Protein AF-A0A0S7EXS4-F1 (afdb_monomer)

Solvent-accessible surface area (backbone atoms only — not comparable to full-atom values): 11996 Å² total; per-residue (Å²): 131,91,89,76,79,87,74,85,71,82,75,50,73,72,58,56,74,70,49,59,79,47,76,83,50,76,67,51,52,57,49,52,50,56,52,32,54,51,31,48,77,72,74,40,80,71,79,53,68,73,57,50,27,40,49,51,33,49,50,52,51,51,53,49,49,54,55,45,50,67,57,65,69,75,59,72,79,75,56,94,80,56,43,16,70,65,81,69,46,59,82,65,44,99,91,37,40,74,43,54,19,79,84,81,60,46,35,32,30,29,70,81,58,16,54,92,70,84,67,100,57,89,47,67,46,71,50,54,74,75,42,71,89,55,86,64,60,28,76,84,48,93,63,73,74,72,57,51,38,45,29,79,83,77,46,35,30,36,53,52,53,32,74,71,38,88,53,30,42,43,78,28,82,68,48,50,38,41,35,33,41,70,90,63,52,59,76,68,66,79,70,59,78,79,89,122

Nearest PDB structures (foldseek):
  6u04-assembly1_A  TM=9.898E-01  e=8.572E-19  Homo sapiens
  5erc-assembly1_A  TM=9.907E-01  e=3.356E-18  Homo sapiens
  8gdx-assembly1_A  TM=9.542E-01  e=6.553E-14  Homo sapiens
  8ge0-assembly2_B  TM=9.366E-01  e=8.499E-14  Homo sapiens
  8ge0-assembly3_C  TM=9.107E-01  e=9.069E-14  Homo sapiens

Radius of gyration: 28.51 Å; Cα contacts (8 Å, |Δi|>4): 227; chains: 1; bounding box: 64×58×86 Å

Foldseek 3Di:
DDDDDPDDDPDDPVRVLVDQPADDDPVRVVVLVVVQVVCVVVVHHRDDPRNVSNVVSVVVVVVVVVVVVVVVPDDPPPPCCDAQLQPRDPDADPQWHWAAAPQQRHTHTCLLQLPPDDDPDHDHAPCCVPPSPDWAQAPQDRDTDYHWAAAPVRHIHHSNSQVPQVQWAAPDSNNRDDIYRPVVRDPVSVVDDDPD

Sequence (196 aa):
LPAAYYRYIECSPEDQEAKAEYDMDEEDYAWLELVNEKRKSEGMSQVSHNVFEFLIDRFEKELHLESLDQASEKQPAVDDDAVCSICMSGECHKSNTILFCGVCGVSVHQECYGVPYVPESHWHCRHCLQSPTQPADCILCPNKGGAVKKTDDDRWGHVVCALWVPEVGFANTTFIEPIDGIGQIPSARWKLTCYI

Mean predicted aligned error: 15.65 Å

Secondary structure (DSSP, 8-state):
---------PPPHHHHHTS------HHHHHHHHHHHHHHHHTTPPPPPHHHHHHHHHHHHHHHHHHHHHHHHTT-----TT---TTT-----BTTBPEEE-TTT--EEEHHHHT-SS--SS----HHHHH-TTS---BSS-S--SS-EEEBTTS-EEEHHHHHHSTT-EES-TTTT-SEE-GGGS-TTGGGPPP--

Organism: NCBI:txid188132

InterPro domains:
  IPR001965 Zinc finger, PHD-type [SM00249] (83-129)
  IPR011011 Zinc finger, FYVE/PHD-type [SSF57903] (72-146)
  IPR013083 Zinc finger, RING/FYVE/PHD-type [G3DSA:3.30.40.10] (67-133)
  IPR013083 Zinc finger, RING/FYVE/PHD-type [G3DSA:3.30.40.10] (134-196)
  IPR019542 Enhancer of polycomb-like, N-terminal [PF10513] (2-62)
  IPR019786 Zinc finger, PHD-type, conserved site [PS01359] (84-128)
  IPR019787 Zinc finger, PHD-finger [PF13831] (96-128)
  IPR019787 Zinc finger, PHD-finger [PS50016] (81-131)
  IPR034732 Extended PHD (ePHD) domain [PS51805] (135-196)
  IPR050701 Histone Modification Regulator [PTHR13793] (2-196)

pLDDT: mean 84.08, std 15.98, range [36.75, 97.81]

Structure (mmCIF, N/CA/C/O backbone):
data_AF-A0A0S7EXS4-F1
#
_entry.id   AF-A0A0S7EXS4-F1
#
loop_
_atom_site.group_PDB
_atom_site.id
_atom_site.type_symbol
_atom_site.label_atom_id
_atom_site.label_alt_id
_atom_site.label_comp_id
_atom_site.label_asym_id
_atom_site.label_entity_id
_atom_site.label_seq_id
_atom_site.pdbx_PDB_ins_code
_atom_site.Cartn_x
_atom_site.Cartn_y
_atom_site.Cartn_z
_atom_site.occupancy
_atom_site.B_iso_or_equiv
_atom_site.auth_seq_id
_atom_site.auth_comp_id
_atom_site.auth_asym_id
_atom_site.auth_atom_id
_atom_site.pdbx_PDB_model_num
ATOM 1 N N . LEU A 1 1 ? -20.856 41.995 60.071 1.00 42.75 1 LEU A N 1
ATOM 2 C CA . LEU A 1 1 ? -20.390 41.337 58.830 1.00 42.75 1 LEU A CA 1
ATOM 3 C C . LEU A 1 1 ? -20.904 39.904 58.857 1.00 42.75 1 LEU A C 1
ATOM 5 O O . LEU A 1 1 ? -20.553 39.217 59.811 1.00 42.75 1 LEU A O 1
ATOM 9 N N . PRO A 1 2 ? -21.764 39.453 57.929 1.00 44.75 2 PRO A N 1
ATOM 10 C CA . PRO A 1 2 ? -22.116 38.040 57.862 1.00 44.75 2 PRO A CA 1
ATOM 11 C C . PRO A 1 2 ? -20.897 37.246 57.388 1.00 44.75 2 PRO A C 1
ATOM 13 O O . PRO A 1 2 ? -20.321 37.542 56.343 1.00 44.75 2 PRO A O 1
ATOM 16 N N . ALA A 1 3 ? -20.495 36.276 58.202 1.00 52.69 3 ALA A N 1
ATOM 17 C CA . ALA A 1 3 ? -19.404 35.352 57.951 1.00 52.69 3 ALA A CA 1
ATOM 18 C C . ALA A 1 3 ? -19.960 34.095 57.275 1.00 52.69 3 ALA A C 1
ATOM 20 O O . ALA A 1 3 ? -20.395 33.174 57.955 1.00 52.69 3 ALA A O 1
ATOM 21 N N . ALA A 1 4 ? -19.976 34.068 55.947 1.00 55.06 4 ALA A N 1
ATOM 22 C CA . ALA A 1 4 ? -20.101 32.824 55.193 1.00 55.06 4 ALA A CA 1
ATOM 23 C C . ALA A 1 4 ? -19.600 33.066 53.768 1.00 55.06 4 ALA A C 1
ATOM 25 O O . ALA A 1 4 ? -20.326 33.558 52.909 1.00 55.06 4 ALA A O 1
ATOM 26 N N . TYR A 1 5 ? -18.325 32.766 53.537 1.00 59.34 5 TYR A N 1
ATOM 27 C CA . TYR A 1 5 ? -17.804 32.600 52.188 1.00 59.34 5 TYR A CA 1
ATOM 28 C C . TYR A 1 5 ? -18.162 31.179 51.745 1.00 59.34 5 TYR A C 1
ATOM 30 O O . TYR A 1 5 ? -17.830 30.222 52.449 1.00 59.34 5 TYR A O 1
ATOM 38 N N . TYR A 1 6 ? -18.864 31.034 50.620 1.00 61.88 6 TYR A N 1
ATOM 39 C CA . TYR A 1 6 ? -19.111 29.729 50.014 1.00 61.88 6 TYR A CA 1
ATOM 40 C C . TYR A 1 6 ? -17.767 29.170 49.547 1.00 61.88 6 TYR A C 1
ATOM 42 O O . TYR A 1 6 ? -17.171 29.659 48.590 1.00 61.88 6 TYR A O 1
ATOM 50 N N . ARG A 1 7 ? -17.247 28.186 50.277 1.00 52.53 7 ARG A N 1
ATOM 51 C CA . ARG A 1 7 ? -16.015 27.493 49.918 1.00 52.53 7 ARG A CA 1
ATOM 52 C C . ARG A 1 7 ? -16.372 26.447 48.867 1.00 52.53 7 ARG A C 1
ATOM 54 O O . ARG A 1 7 ? -17.011 25.455 49.201 1.00 52.53 7 ARG A O 1
ATOM 61 N N . TYR A 1 8 ? -15.996 26.698 47.615 1.00 54.00 8 TYR A N 1
ATOM 62 C CA . TYR A 1 8 ? -16.043 25.683 46.566 1.00 54.00 8 TYR A CA 1
ATOM 63 C C . TYR A 1 8 ? -15.131 24.527 46.989 1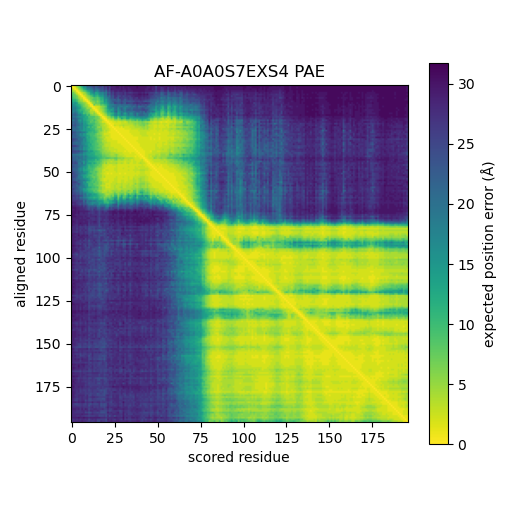.00 54.00 8 TYR A C 1
ATOM 65 O O . TYR A 1 8 ? -13.946 24.731 47.262 1.00 54.00 8 TYR A O 1
ATOM 73 N N . ILE A 1 9 ? -15.719 23.349 47.157 1.00 63.19 9 ILE A N 1
ATOM 74 C CA . ILE A 1 9 ? -15.000 22.103 47.401 1.00 63.19 9 ILE A CA 1
ATOM 75 C C . ILE A 1 9 ? -14.991 21.402 46.049 1.00 63.19 9 ILE A C 1
ATOM 77 O O . ILE A 1 9 ? -16.057 21.081 45.527 1.00 63.19 9 ILE A O 1
ATOM 81 N N . GLU A 1 10 ? -13.809 21.230 45.464 1.00 52.09 10 GLU A N 1
ATOM 82 C CA . GLU A 1 10 ? -13.650 20.423 44.255 1.00 52.09 10 GLU A CA 1
ATOM 83 C C . GLU A 1 10 ? -14.119 18.993 44.549 1.00 52.09 10 GLU A C 1
ATOM 85 O O . GLU A 1 10 ? -13.697 18.381 45.532 1.00 52.09 10 GLU A O 1
ATOM 90 N N . CYS A 1 11 ? -15.050 18.504 43.726 1.00 46.88 11 CYS A N 1
ATOM 91 C CA . CYS A 1 11 ? -15.554 17.134 43.784 1.00 46.88 11 CYS A CA 1
ATOM 92 C C . CYS A 1 11 ? -14.396 16.175 43.488 1.00 46.88 11 CYS A C 1
ATOM 94 O O . CYS A 1 11 ? -13.608 16.455 42.578 1.00 46.88 11 CYS A O 1
ATOM 96 N N . SER A 1 12 ? -14.267 15.089 44.255 1.00 57.06 12 SER A N 1
ATOM 97 C CA . SER A 1 12 ? -13.157 14.152 44.073 1.00 57.06 12 SER A CA 1
ATOM 98 C C . SER A 1 12 ? -13.218 13.501 42.679 1.00 57.06 12 SER A C 1
ATOM 100 O O . SER A 1 12 ? -14.291 13.460 42.077 1.00 57.06 12 SER A O 1
ATOM 102 N N . PRO A 1 13 ? -12.100 12.988 42.137 1.00 53.34 13 PRO A N 1
ATOM 103 C CA . PRO A 1 13 ? -12.099 12.291 40.847 1.00 53.34 13 PRO A CA 1
ATOM 104 C C . PRO A 1 13 ? -13.102 11.125 40.799 1.00 53.34 13 PRO A C 1
ATOM 106 O O . PRO A 1 13 ? -13.757 10.915 39.786 1.00 53.34 13 PRO A O 1
ATOM 109 N N . GLU A 1 14 ? -13.287 10.438 41.928 1.00 54.75 14 GLU A N 1
ATOM 110 C CA . GLU A 1 14 ? -14.253 9.344 42.101 1.00 54.75 14 GLU A CA 1
ATOM 111 C C . GLU A 1 14 ? -15.711 9.846 42.046 1.00 54.75 14 GLU A C 1
ATOM 113 O O . GLU A 1 14 ? -16.587 9.169 41.511 1.00 54.75 14 GLU A O 1
ATOM 118 N N . ASP A 1 15 ? -15.974 11.063 42.539 1.00 54.75 15 ASP A N 1
ATOM 119 C CA . ASP A 1 15 ? -17.294 11.705 42.458 1.00 54.75 15 ASP A CA 1
ATOM 120 C C . ASP A 1 15 ? -17.597 12.255 41.051 1.00 54.75 15 ASP A C 1
ATOM 122 O O . ASP A 1 15 ? -18.762 12.343 40.657 1.00 54.75 15 ASP A O 1
ATOM 126 N N . GLN A 1 16 ? -16.563 12.634 40.290 1.00 53.44 16 GLN A N 1
ATOM 127 C CA . GLN A 1 16 ? -16.691 13.076 38.894 1.00 53.44 16 GLN A CA 1
ATOM 128 C C . GLN A 1 16 ? -17.004 11.897 37.965 1.00 53.44 16 GLN A C 1
ATOM 130 O O . GLN A 1 16 ? -17.837 12.023 37.076 1.00 53.44 16 GLN A O 1
ATOM 135 N N . GLU A 1 17 ? -16.414 10.730 38.222 1.00 54.41 17 GLU A N 1
ATOM 136 C CA . GLU A 1 17 ? -16.630 9.500 37.449 1.00 54.41 17 GLU A CA 1
ATOM 137 C C . GLU A 1 17 ? -17.989 8.824 37.736 1.00 54.41 17 GLU A C 1
ATOM 139 O O . GLU A 1 17 ? -18.478 8.008 36.949 1.00 54.41 17 GLU A O 1
ATOM 144 N N . ALA A 1 18 ? -18.623 9.178 38.859 1.00 58.62 18 ALA A N 1
ATOM 145 C CA . ALA A 1 18 ? -19.953 8.714 39.252 1.00 58.62 18 ALA A CA 1
ATOM 146 C C . ALA A 1 18 ? -21.105 9.562 38.679 1.00 58.62 18 ALA A C 1
ATOM 148 O O . ALA A 1 18 ? -22.273 9.191 38.829 1.00 58.62 18 ALA A O 1
ATOM 149 N N . LYS A 1 19 ? -20.803 10.702 38.046 1.00 70.12 19 LYS A N 1
ATOM 150 C CA . LYS A 1 19 ? -21.795 11.614 37.477 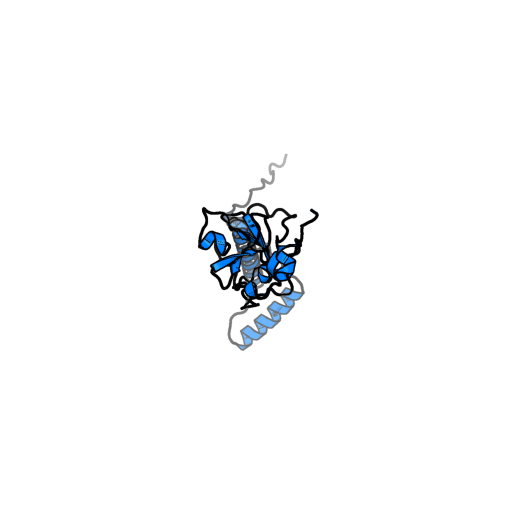1.00 70.12 19 LYS A CA 1
ATOM 151 C C . LYS A 1 19 ? -21.852 11.436 35.959 1.00 70.12 19 LYS A C 1
ATOM 153 O O . LYS A 1 19 ? -20.845 11.620 35.288 1.00 70.12 19 LYS A O 1
ATOM 158 N N . ALA A 1 20 ? -23.032 11.105 35.436 1.00 75.06 20 ALA A N 1
ATOM 159 C CA . ALA A 1 20 ? -23.258 11.069 33.994 1.00 75.06 20 ALA A CA 1
ATOM 160 C C . ALA A 1 20 ? -23.160 12.494 33.416 1.00 75.06 20 ALA A C 1
ATOM 162 O O . ALA A 1 20 ? -23.752 13.425 33.973 1.00 75.06 20 ALA A O 1
ATOM 163 N N . GLU A 1 21 ? -22.386 12.669 32.345 1.00 84.38 21 GLU A N 1
ATOM 164 C CA . GLU A 1 21 ? -22.262 13.929 31.599 1.00 84.38 21 GLU A CA 1
ATOM 165 C C . GLU A 1 21 ? -23.213 13.977 30.401 1.00 84.38 21 GLU A C 1
ATOM 167 O O . GLU A 1 21 ? -23.548 15.068 29.940 1.00 84.38 21 GLU A O 1
ATOM 172 N N . TYR A 1 22 ? -23.666 12.812 29.931 1.00 86.44 22 TYR A N 1
ATOM 173 C CA . TYR A 1 22 ? -24.664 12.688 28.877 1.00 86.44 22 TYR A CA 1
ATOM 174 C C . TYR A 1 22 ? -26.028 13.234 29.328 1.00 86.44 22 TYR A C 1
ATOM 176 O O . TYR A 1 22 ? -26.579 12.779 30.333 1.00 86.44 22 TYR A O 1
ATOM 184 N N . ASP A 1 23 ? -26.565 14.189 28.568 1.00 90.00 23 ASP A N 1
ATOM 185 C CA . ASP A 1 23 ? -27.876 14.813 28.783 1.00 90.00 23 ASP A CA 1
ATOM 186 C C . ASP A 1 23 ? -28.827 14.347 27.676 1.00 90.00 23 ASP A C 1
ATOM 188 O O . ASP A 1 23 ? -28.553 14.575 26.497 1.00 90.00 23 ASP A O 1
ATOM 192 N N . MET A 1 24 ? -29.908 13.659 28.053 1.00 92.50 24 MET A N 1
ATOM 193 C CA . MET A 1 24 ? -30.865 13.090 27.096 1.00 92.50 24 MET A CA 1
ATOM 194 C C . MET A 1 24 ? -31.583 14.187 26.310 1.00 92.50 24 MET A C 1
ATOM 196 O O . MET A 1 24 ? -32.149 15.114 26.899 1.00 92.50 24 MET A O 1
ATOM 200 N N . ASP A 1 25 ? -31.651 14.036 24.991 1.00 90.69 25 ASP A N 1
ATOM 201 C CA . ASP A 1 25 ? -32.431 14.926 24.140 1.00 90.69 25 ASP A CA 1
ATOM 202 C C . ASP A 1 25 ? -33.866 14.414 23.892 1.00 90.69 25 ASP A C 1
ATOM 204 O O . ASP A 1 25 ? -34.322 13.406 24.440 1.00 90.69 25 ASP A O 1
ATOM 208 N N . GLU A 1 26 ? -34.638 15.159 23.096 1.00 93.31 26 GLU A N 1
ATOM 209 C CA . GLU A 1 26 ? -36.032 14.818 22.789 1.00 93.31 26 GLU A CA 1
ATOM 210 C C . GLU A 1 26 ? -36.173 13.455 22.083 1.00 93.31 26 GLU A C 1
ATOM 212 O O . GLU A 1 26 ? -37.144 12.731 22.333 1.00 93.31 26 GLU A O 1
ATOM 217 N N . GLU A 1 27 ? -35.209 13.083 21.237 1.00 93.88 27 GLU A N 1
ATOM 218 C CA . GLU A 1 27 ? -35.211 11.797 20.539 1.00 93.88 27 GLU A CA 1
ATOM 219 C C . GLU A 1 27 ? -34.924 10.652 21.519 1.00 93.88 27 GLU A C 1
ATOM 221 O O . GLU A 1 27 ? -35.612 9.623 21.480 1.00 93.88 27 GLU A O 1
ATOM 226 N N . ASP A 1 28 ? -33.997 10.851 22.458 1.00 94.06 28 ASP A N 1
ATOM 227 C CA . ASP A 1 28 ? -33.663 9.873 23.496 1.00 94.06 28 ASP A CA 1
ATOM 228 C C . ASP A 1 28 ? -34.839 9.583 24.429 1.00 94.06 28 ASP A C 1
ATOM 230 O O . ASP A 1 28 ? -35.109 8.421 24.759 1.00 94.06 28 ASP A O 1
ATOM 234 N N . TYR A 1 29 ? -35.579 10.618 24.845 1.00 92.00 29 TYR A N 1
ATOM 235 C CA . TYR A 1 29 ? -36.766 10.440 25.684 1.00 92.00 29 TYR A CA 1
ATOM 236 C C . TYR A 1 29 ? -37.834 9.613 24.967 1.00 92.00 29 TYR A C 1
ATOM 238 O O . TYR A 1 29 ? -38.343 8.638 25.530 1.00 92.00 29 TYR A O 1
ATOM 246 N N . ALA A 1 30 ? -38.135 9.957 23.712 1.00 93.56 30 ALA A N 1
ATOM 247 C CA . ALA A 1 30 ? -39.112 9.228 22.910 1.00 93.56 30 ALA A CA 1
ATOM 248 C C . ALA A 1 30 ? -38.684 7.767 22.687 1.00 93.56 30 ALA A C 1
ATOM 250 O O . ALA A 1 30 ? -39.500 6.842 22.769 1.00 93.56 30 ALA A O 1
ATOM 251 N N . TRP A 1 31 ? -37.394 7.533 22.445 1.00 94.88 31 TRP A N 1
ATOM 252 C CA . TRP A 1 31 ? -36.848 6.192 22.284 1.00 94.88 31 TRP A CA 1
ATOM 253 C C . TRP A 1 31 ? -36.934 5.371 23.577 1.00 94.88 31 TRP A C 1
ATOM 255 O O . TRP A 1 31 ? -37.374 4.215 23.550 1.00 94.88 31 TRP A O 1
ATOM 265 N N . LEU A 1 32 ? -36.568 5.956 24.720 1.00 93.19 32 LEU A N 1
ATOM 266 C CA . LEU A 1 32 ? -36.582 5.269 26.010 1.00 93.19 32 LEU A CA 1
ATOM 267 C C . LEU A 1 32 ? -38.004 4.876 26.431 1.00 93.19 32 LEU A C 1
ATOM 269 O O . LEU A 1 32 ? -38.198 3.792 26.992 1.00 93.19 32 LEU A O 1
ATOM 273 N N . GLU A 1 33 ? -39.007 5.702 26.119 1.00 92.75 33 GLU A N 1
ATOM 274 C CA . GLU A 1 33 ? -40.420 5.363 26.313 1.00 92.75 33 GLU A CA 1
ATOM 275 C C . GLU A 1 33 ? -40.814 4.111 25.521 1.00 92.75 33 GLU A C 1
ATOM 277 O O . GLU A 1 33 ? -41.283 3.134 26.116 1.00 92.75 33 GLU A O 1
ATOM 282 N N . LEU A 1 34 ? -40.539 4.081 24.213 1.00 93.62 34 LEU A N 1
ATOM 283 C CA . LEU A 1 34 ? -40.845 2.935 23.347 1.00 93.62 34 LEU A CA 1
ATOM 284 C C . LEU A 1 34 ? -40.162 1.647 23.832 1.00 93.62 34 LEU A C 1
ATOM 286 O O . LEU A 1 34 ? -40.764 0.566 23.860 1.00 93.62 34 LEU A O 1
ATOM 290 N N . VAL A 1 35 ? -38.901 1.747 24.253 1.00 91.94 35 VAL A N 1
ATOM 291 C CA . VAL A 1 35 ? -38.140 0.612 24.790 1.00 91.94 35 VAL A CA 1
ATOM 292 C C . VAL A 1 35 ? -38.742 0.118 26.102 1.00 91.94 35 VAL A C 1
ATOM 294 O O . VAL A 1 35 ? -38.850 -1.093 26.312 1.00 91.94 35 VAL A O 1
ATOM 297 N N . ASN A 1 36 ? -39.165 1.021 26.983 1.00 93.31 36 ASN A N 1
ATOM 298 C CA . ASN A 1 36 ? -39.781 0.667 28.256 1.00 93.31 36 ASN A CA 1
ATOM 299 C C . ASN A 1 36 ? -41.181 0.066 28.100 1.00 93.31 36 ASN A C 1
ATOM 301 O O . ASN A 1 36 ? -41.534 -0.844 28.855 1.00 93.31 36 ASN A O 1
ATOM 305 N N . GLU A 1 37 ? -41.966 0.512 27.121 1.00 93.19 37 GLU A N 1
ATOM 306 C CA . GLU A 1 37 ? -43.239 -0.121 26.763 1.00 93.19 37 GLU A CA 1
ATOM 307 C C . GLU A 1 37 ? -43.029 -1.562 26.299 1.00 93.19 37 GLU A C 1
ATOM 309 O O . GLU A 1 37 ? -43.691 -2.486 26.789 1.00 93.19 37 GLU A O 1
ATOM 314 N N . LYS A 1 38 ? -42.042 -1.778 25.424 1.00 92.19 38 LYS A N 1
ATOM 315 C CA . LYS A 1 38 ? -41.668 -3.117 24.968 1.00 92.19 38 LYS A CA 1
ATOM 316 C C . LYS A 1 38 ? -41.192 -3.997 26.125 1.00 92.19 38 LYS A C 1
ATOM 318 O O . LYS A 1 38 ? -41.729 -5.088 26.317 1.00 92.19 38 LYS A O 1
ATOM 323 N N . ARG A 1 39 ? -40.269 -3.507 26.957 1.00 92.62 39 ARG A N 1
ATOM 324 C CA . ARG A 1 39 ? -39.783 -4.216 28.156 1.00 92.62 39 ARG A CA 1
ATOM 325 C C . ARG A 1 39 ? -40.923 -4.609 29.090 1.00 92.62 39 ARG A C 1
ATOM 327 O O . ARG A 1 39 ? -40.943 -5.729 29.588 1.00 92.62 39 ARG A O 1
ATOM 334 N N . LYS A 1 40 ? -41.911 -3.730 29.272 1.00 92.31 40 LYS A N 1
ATOM 335 C CA . LYS A 1 40 ? -43.100 -4.011 30.082 1.00 92.31 40 LYS A CA 1
ATOM 336 C C . LYS A 1 40 ? -43.940 -5.147 29.495 1.00 92.31 40 LYS A C 1
ATOM 338 O O . LYS A 1 40 ? -44.407 -5.996 30.252 1.00 92.31 40 LYS A O 1
ATOM 343 N N . SER A 1 41 ? -44.114 -5.190 28.171 1.00 92.44 41 SER A N 1
ATOM 344 C CA . SER A 1 41 ? -44.806 -6.299 27.491 1.00 92.44 41 SER A CA 1
ATOM 345 C C . SER A 1 41 ? -44.063 -7.636 27.606 1.00 92.44 41 SER A C 1
ATOM 347 O O . SER A 1 41 ? -44.690 -8.691 27.643 1.00 92.44 41 SER A O 1
ATOM 349 N N . GLU A 1 42 ? -42.739 -7.583 27.752 1.00 92.88 42 GLU A N 1
ATOM 350 C CA . GLU A 1 42 ? -41.859 -8.738 27.959 1.00 92.88 42 GLU A CA 1
ATOM 351 C C . GLU A 1 42 ? -41.676 -9.083 29.454 1.00 92.88 42 GLU A C 1
ATOM 353 O O . GLU A 1 42 ? -40.944 -10.008 29.799 1.00 92.88 42 GLU A O 1
ATOM 358 N N . GLY A 1 43 ? -42.360 -8.371 30.361 1.00 91.06 43 GLY A N 1
ATOM 359 C CA . GLY A 1 43 ? -42.310 -8.610 31.808 1.00 91.06 43 GLY A CA 1
ATOM 360 C C . GLY A 1 43 ? -41.024 -8.133 32.492 1.00 91.06 43 GLY A C 1
ATOM 361 O O . GLY A 1 43 ? -40.754 -8.522 33.628 1.00 91.06 43 GLY A O 1
ATOM 362 N N . MET A 1 44 ? -40.229 -7.298 31.825 1.00 91.06 44 MET A N 1
ATOM 363 C CA . MET A 1 44 ? -39.004 -6.709 32.362 1.00 91.06 44 MET A CA 1
ATOM 364 C C . MET A 1 44 ? -39.282 -5.373 33.064 1.00 91.06 44 MET A C 1
ATOM 366 O O . MET A 1 44 ? -40.247 -4.666 32.765 1.00 91.06 44 MET A O 1
ATOM 370 N N . SER A 1 45 ? -38.406 -5.003 33.998 1.00 88.81 45 SER A N 1
ATOM 371 C CA . SER A 1 45 ? -38.446 -3.699 34.661 1.00 88.81 45 SER A CA 1
ATOM 372 C C . SER A 1 45 ? -38.087 -2.563 33.700 1.00 88.81 45 SER A C 1
ATOM 374 O O . SER A 1 45 ? -37.228 -2.716 32.827 1.00 88.81 45 SER A O 1
ATOM 376 N N . GLN A 1 46 ? -38.718 -1.407 33.903 1.00 90.81 46 GLN A N 1
ATOM 377 C CA . GLN A 1 46 ? -38.414 -0.188 33.157 1.00 90.81 46 GLN A CA 1
ATOM 378 C C . GLN A 1 46 ? -37.032 0.362 33.535 1.00 90.81 46 GLN A C 1
ATOM 380 O O . GLN A 1 46 ? -36.579 0.218 34.672 1.00 90.81 46 GLN A O 1
ATOM 385 N N . VAL A 1 47 ? -36.375 0.994 32.570 1.00 93.31 47 VAL A N 1
ATOM 386 C CA . VAL A 1 47 ? -35.118 1.729 32.728 1.00 93.31 47 VAL A CA 1
ATOM 387 C C . VAL A 1 47 ? -35.450 3.181 33.040 1.00 93.31 47 VAL A C 1
ATOM 389 O O . VAL A 1 47 ? -36.228 3.800 32.317 1.00 93.31 47 VAL A O 1
ATOM 392 N N . SER A 1 48 ? -34.887 3.718 34.121 1.00 92.94 48 SER A N 1
ATOM 393 C CA . SER A 1 48 ? -35.017 5.139 34.455 1.00 92.94 48 SER A CA 1
ATOM 394 C C . SER A 1 48 ? -34.064 5.996 33.621 1.00 92.94 48 SER A C 1
ATOM 396 O O . SER A 1 48 ? -33.052 5.501 33.129 1.00 92.94 48 SER A O 1
ATOM 398 N N . HIS A 1 49 ? -34.360 7.293 33.519 1.00 89.38 49 HIS A N 1
ATOM 399 C CA . HIS A 1 49 ? -33.559 8.243 32.737 1.00 89.38 49 HIS A CA 1
ATOM 400 C C . HIS A 1 49 ? -32.104 8.274 33.222 1.00 89.38 49 HIS A C 1
ATOM 402 O O . HIS A 1 49 ? -31.200 8.021 32.442 1.00 89.38 49 HIS A O 1
ATOM 408 N N . ASN A 1 50 ? -31.884 8.379 34.537 1.00 87.19 50 ASN A N 1
ATOM 409 C CA . ASN A 1 50 ? -30.537 8.378 35.122 1.00 87.19 50 ASN A CA 1
ATOM 410 C C . ASN A 1 50 ? -29.728 7.111 34.794 1.00 87.19 50 ASN A C 1
ATOM 412 O O . ASN A 1 50 ? -28.505 7.158 34.725 1.00 87.19 50 ASN A O 1
ATOM 416 N N . VAL A 1 51 ? -30.391 5.954 34.655 1.00 89.88 51 VAL A N 1
ATOM 417 C CA . VAL A 1 51 ? -29.705 4.708 34.279 1.00 89.88 51 VAL A CA 1
ATOM 418 C C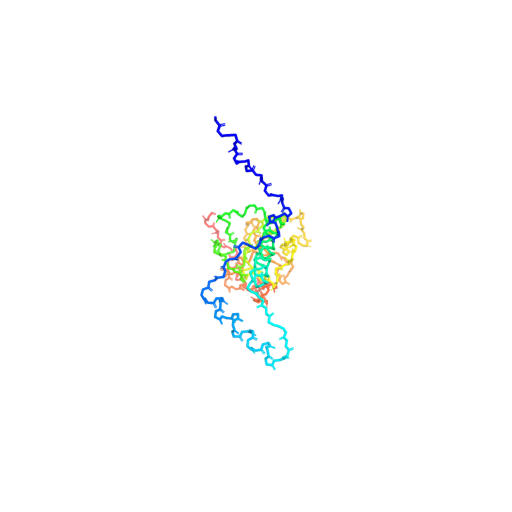 . VAL A 1 51 ? -29.348 4.736 32.799 1.00 89.88 51 VAL A C 1
ATOM 420 O O . VAL A 1 51 ? -28.276 4.267 32.439 1.00 89.88 51 VAL A O 1
ATOM 423 N N . PHE A 1 52 ? -30.219 5.278 31.951 1.00 91.50 52 PHE A N 1
ATOM 424 C CA . PHE A 1 52 ? -29.920 5.459 30.536 1.00 91.50 52 PHE A CA 1
ATOM 425 C C . PHE A 1 52 ? -28.751 6.431 30.340 1.00 91.50 52 PHE A C 1
ATOM 427 O O . PHE A 1 52 ? -27.753 6.030 29.754 1.00 91.50 52 PHE A O 1
ATOM 434 N N . GLU A 1 53 ? -28.818 7.628 30.928 1.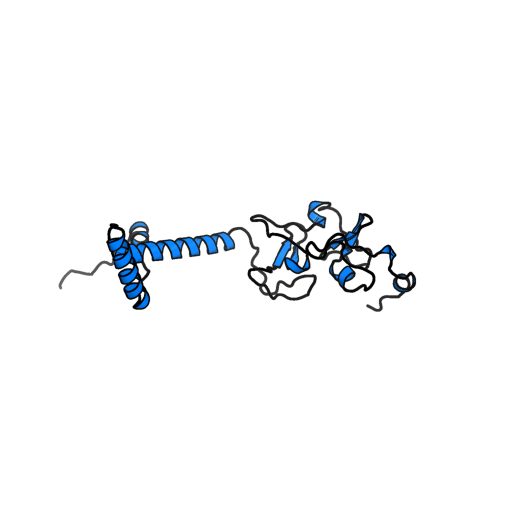00 91.69 53 GLU A N 1
ATOM 435 C CA . GLU A 1 53 ? -27.740 8.629 30.908 1.00 91.69 53 GLU A CA 1
ATOM 436 C C . GLU A 1 53 ? -26.409 8.026 31.359 1.00 91.69 53 GLU A C 1
ATOM 438 O O . GLU A 1 53 ? -25.408 8.131 30.659 1.00 91.69 53 GLU A O 1
ATOM 443 N N . PHE A 1 54 ? -26.403 7.312 32.489 1.00 88.44 54 PHE A N 1
ATOM 444 C CA . PHE A 1 54 ? -25.193 6.672 33.003 1.00 88.44 54 PHE A CA 1
ATOM 445 C C . PHE A 1 54 ? -24.627 5.607 32.057 1.00 88.44 54 PHE A C 1
ATOM 447 O O . PHE A 1 54 ? -23.412 5.484 31.920 1.00 88.44 54 PHE A O 1
ATOM 454 N N . LEU A 1 55 ? -25.491 4.808 31.425 1.00 90.75 55 LEU A N 1
ATOM 455 C CA . LEU A 1 55 ? -25.048 3.776 30.493 1.00 90.75 55 LEU A CA 1
ATOM 456 C C . LEU A 1 55 ? -24.467 4.392 29.224 1.00 90.75 55 LEU A C 1
ATOM 458 O O . LEU A 1 55 ? -23.405 3.951 28.797 1.00 90.75 55 LEU A O 1
ATOM 462 N N . ILE A 1 56 ? -25.134 5.389 28.640 1.00 91.44 56 ILE A N 1
ATOM 463 C CA . ILE A 1 56 ? -24.656 6.047 27.421 1.00 91.44 56 ILE A CA 1
ATOM 464 C C . ILE A 1 56 ? -23.358 6.802 27.691 1.00 91.44 56 ILE A C 1
ATOM 466 O O . ILE A 1 56 ? -22.383 6.555 26.992 1.00 91.44 56 ILE A O 1
ATOM 470 N N . ASP A 1 57 ? -23.293 7.592 28.765 1.00 87.56 57 ASP A N 1
ATOM 471 C CA . ASP A 1 57 ? -22.067 8.268 29.203 1.00 87.56 57 ASP A CA 1
ATOM 472 C C . ASP A 1 57 ? -20.899 7.283 29.358 1.00 87.56 57 ASP A C 1
ATOM 474 O O . ASP A 1 57 ? -19.796 7.517 28.862 1.00 87.56 57 ASP A O 1
ATOM 478 N N . ARG A 1 58 ? -21.149 6.125 29.987 1.00 87.50 58 ARG A N 1
ATOM 479 C CA . ARG A 1 58 ? -20.133 5.080 30.127 1.00 87.50 58 ARG A CA 1
ATOM 480 C C . ARG A 1 58 ? -19.729 4.503 28.772 1.00 87.50 58 ARG A C 1
ATOM 482 O O . ARG A 1 58 ? -18.538 4.354 28.536 1.00 87.50 58 ARG A O 1
ATOM 489 N N . PHE A 1 59 ? -20.675 4.186 27.889 1.00 85.12 59 PHE A N 1
ATOM 490 C CA . PHE A 1 59 ? -20.358 3.666 26.555 1.00 85.12 59 PHE A CA 1
ATOM 491 C C . PHE A 1 59 ? -19.561 4.668 25.719 1.00 85.12 59 PHE A C 1
ATOM 493 O O . PHE A 1 59 ? -18.600 4.274 25.068 1.00 85.12 59 PHE A O 1
ATOM 500 N N . GLU A 1 60 ? -19.913 5.950 25.753 1.00 84.31 60 GLU A N 1
ATOM 501 C CA . GLU A 1 60 ? -19.179 7.002 25.051 1.00 84.31 60 GLU A CA 1
ATOM 502 C C . GLU A 1 60 ? -17.757 7.154 25.591 1.00 84.31 60 GLU A C 1
ATOM 504 O O . GLU A 1 60 ? -16.812 7.238 24.806 1.00 84.31 60 GLU A O 1
ATOM 509 N N . LYS A 1 61 ? -17.583 7.116 26.918 1.00 83.31 61 LYS A N 1
ATOM 510 C CA . LYS A 1 61 ? -16.262 7.156 27.561 1.00 83.31 61 LYS A CA 1
ATOM 511 C C . LYS A 1 61 ? -15.412 5.938 27.203 1.00 83.31 61 LYS A C 1
ATOM 513 O O . LYS A 1 61 ? -14.251 6.115 26.850 1.00 83.31 61 LYS A O 1
ATOM 518 N N . GLU A 1 62 ? -15.975 4.731 27.226 1.00 81.75 62 GLU A N 1
ATOM 519 C CA . GLU A 1 62 ? -15.267 3.509 26.812 1.00 81.75 62 GLU A CA 1
ATOM 520 C C . GLU A 1 62 ? -14.885 3.562 25.325 1.00 81.75 62 GLU A C 1
ATOM 522 O O . GLU A 1 62 ? -13.741 3.287 24.983 1.00 81.75 62 GLU A O 1
ATOM 527 N N . LEU A 1 63 ? -15.781 4.015 24.438 1.00 75.12 63 LEU A N 1
ATOM 528 C CA . LEU A 1 63 ? -15.471 4.200 23.013 1.00 75.12 63 LEU A CA 1
ATOM 529 C C . LEU A 1 63 ? -14.394 5.268 22.783 1.00 75.12 63 LEU A C 1
ATOM 531 O O . LEU A 1 63 ? -13.546 5.125 21.900 1.00 75.12 63 LEU A O 1
ATOM 535 N N . HIS A 1 64 ? -14.414 6.349 23.561 1.00 76.12 64 HIS A N 1
ATOM 536 C CA . HIS A 1 64 ? -13.394 7.387 23.497 1.00 76.12 64 HIS A CA 1
ATOM 537 C C . HIS A 1 64 ? -12.036 6.857 23.966 1.00 76.12 64 HIS A C 1
ATOM 539 O O . HIS A 1 64 ? -11.031 7.098 23.303 1.00 76.12 64 HIS A O 1
ATOM 545 N N . LEU A 1 65 ? -12.003 6.091 25.058 1.00 68.50 65 LEU A N 1
ATOM 546 C CA . LEU A 1 65 ? -10.796 5.435 25.558 1.00 68.50 65 LEU A CA 1
ATOM 547 C C . LEU A 1 65 ? -10.274 4.382 24.577 1.00 68.50 65 LEU A C 1
ATOM 549 O O . LEU A 1 65 ? -9.086 4.394 24.290 1.00 68.50 65 LEU A O 1
ATOM 553 N N . GLU A 1 66 ? -11.134 3.562 23.968 1.00 63.31 66 GLU A N 1
ATOM 554 C CA . GLU A 1 66 ? -10.742 2.644 22.889 1.00 63.31 66 GLU A CA 1
ATOM 555 C C . GLU A 1 66 ? -10.164 3.402 21.683 1.00 63.31 66 GLU A C 1
ATOM 557 O O . GLU A 1 66 ? -9.169 2.975 21.097 1.00 63.31 66 GLU A O 1
ATOM 562 N N . SER A 1 67 ? -10.742 4.553 21.322 1.00 60.69 67 SER A N 1
ATOM 563 C CA . SER A 1 67 ? -10.204 5.421 20.269 1.00 60.69 67 SER A CA 1
ATOM 564 C C . SER A 1 67 ? -8.859 6.047 20.652 1.00 60.69 67 SER A C 1
ATOM 566 O O . SER A 1 67 ? -8.035 6.289 19.769 1.00 60.69 67 SER A O 1
ATOM 568 N N . LEU A 1 68 ? -8.636 6.344 21.934 1.00 55.16 68 LEU A N 1
ATOM 569 C CA . LEU A 1 68 ? -7.382 6.897 22.441 1.00 55.16 68 LEU A CA 1
ATOM 570 C C . LEU A 1 68 ? -6.309 5.822 22.609 1.00 55.16 68 LEU A C 1
ATOM 572 O O . LEU A 1 68 ? -5.157 6.094 22.300 1.00 55.16 68 LEU A O 1
ATOM 576 N N . ASP A 1 69 ? -6.657 4.603 23.011 1.00 51.72 69 ASP A N 1
ATOM 577 C CA . ASP A 1 69 ? -5.739 3.463 23.070 1.00 51.72 69 ASP A CA 1
ATOM 578 C C . ASP A 1 69 ? -5.319 3.031 21.659 1.00 51.72 69 ASP A C 1
ATOM 580 O O . ASP A 1 69 ? -4.134 2.791 21.417 1.00 51.72 69 ASP A O 1
ATOM 584 N N . GLN A 1 70 ? -6.234 3.096 20.682 1.00 49.75 70 GLN A N 1
ATOM 585 C CA . GLN A 1 70 ? -5.898 2.987 19.255 1.00 49.75 70 GLN A CA 1
ATOM 586 C C . GLN A 1 70 ? -4.968 4.112 18.764 1.00 49.75 70 GLN A C 1
ATOM 588 O O . GLN A 1 70 ? -4.224 3.909 17.805 1.00 49.75 70 GLN A O 1
ATOM 593 N N . ALA A 1 71 ? -4.975 5.284 19.410 1.00 45.62 71 ALA A N 1
ATOM 594 C CA . ALA A 1 71 ? -4.068 6.393 19.103 1.00 45.62 71 ALA A CA 1
ATOM 595 C C . ALA A 1 71 ? -2.750 6.357 19.912 1.00 45.62 71 ALA A C 1
ATOM 597 O O . ALA A 1 71 ? -1.739 6.910 19.477 1.00 45.62 71 ALA A O 1
ATOM 598 N N . SER A 1 72 ? -2.743 5.711 21.081 1.00 42.53 72 SER A N 1
ATOM 599 C CA . SER A 1 72 ? -1.654 5.719 22.067 1.00 42.53 72 SER A CA 1
ATOM 600 C C . SER A 1 72 ? -0.693 4.535 21.893 1.00 42.53 72 SER A C 1
ATOM 602 O O . SER A 1 72 ? 0.514 4.667 22.131 1.00 42.53 72 SER A O 1
ATOM 604 N N . GLU A 1 73 ? -1.149 3.399 21.355 1.00 42.62 73 GLU A N 1
ATOM 605 C CA . GLU A 1 73 ? -0.257 2.309 20.947 1.00 42.62 73 GLU A CA 1
ATOM 606 C C . GLU A 1 73 ? 0.388 2.573 19.571 1.00 42.62 73 GLU A C 1
ATOM 608 O O . GLU A 1 73 ? 0.053 1.986 18.549 1.00 42.62 73 GLU A O 1
ATOM 613 N N . LYS A 1 74 ? 1.400 3.450 19.572 1.00 40.12 74 LYS A N 1
ATOM 614 C CA . LYS A 1 74 ? 2.442 3.590 18.534 1.00 40.12 74 LYS A CA 1
ATOM 615 C C . LYS A 1 74 ? 1.938 3.709 17.088 1.00 40.12 74 LYS A C 1
ATOM 617 O O . LYS A 1 74 ? 2.356 2.950 16.212 1.00 40.12 74 LYS A O 1
ATOM 622 N N . GLN A 1 75 ? 1.219 4.782 16.789 1.00 38.62 75 GLN A N 1
ATOM 623 C CA . GLN A 1 75 ? 1.492 5.465 15.528 1.00 38.62 75 GLN A CA 1
ATOM 624 C C . GLN A 1 75 ? 2.542 6.548 15.821 1.00 38.62 75 GLN A C 1
ATOM 626 O O . GLN A 1 75 ? 2.299 7.394 16.684 1.00 38.62 75 GLN A O 1
ATOM 631 N N . PRO A 1 76 ? 3.745 6.534 15.201 1.00 36.75 76 PRO A N 1
ATOM 632 C CA . PRO A 1 76 ? 4.532 7.765 15.162 1.00 36.75 76 PRO A CA 1
ATOM 633 C C . PRO A 1 76 ? 3.595 8.832 14.602 1.00 36.75 76 PRO A C 1
ATOM 635 O O . PRO A 1 76 ? 2.857 8.493 13.678 1.00 36.75 76 PRO A O 1
ATOM 638 N N . ALA A 1 77 ? 3.579 10.030 15.209 1.00 45.16 77 ALA A N 1
ATOM 639 C CA . ALA A 1 77 ? 2.769 11.171 14.777 1.00 45.16 77 ALA A CA 1
ATOM 640 C C . ALA A 1 77 ? 2.553 11.070 13.271 1.00 45.16 77 ALA A C 1
ATOM 642 O O . ALA A 1 77 ? 3.544 11.132 12.536 1.00 45.16 77 ALA A O 1
ATOM 643 N N . VAL A 1 78 ? 1.327 10.726 12.852 1.00 49.28 78 VAL A N 1
ATOM 644 C CA . VAL A 1 78 ? 1.042 10.569 11.432 1.00 49.28 78 VAL A CA 1
ATOM 645 C C . VAL A 1 78 ? 1.437 11.896 10.823 1.00 49.28 78 VAL A C 1
ATOM 647 O O . VAL A 1 78 ? 0.930 12.946 11.205 1.00 49.28 78 VAL A O 1
ATOM 650 N N . ASP A 1 79 ? 2.484 11.851 10.013 1.00 53.97 79 ASP A N 1
ATOM 651 C CA . ASP A 1 79 ? 2.837 12.971 9.176 1.00 53.97 79 ASP A CA 1
ATOM 652 C C . ASP A 1 79 ? 1.573 13.214 8.354 1.00 53.97 79 ASP A C 1
ATOM 654 O O . ASP A 1 79 ? 1.168 12.324 7.604 1.00 53.97 79 ASP A O 1
ATOM 658 N N . ASP A 1 80 ? 0.882 14.337 8.574 1.00 57.34 80 ASP A N 1
ATOM 659 C CA . ASP A 1 80 ? -0.343 14.680 7.832 1.00 57.34 80 ASP A CA 1
ATOM 660 C C . ASP A 1 80 ? -0.071 14.694 6.308 1.00 57.34 80 ASP A C 1
ATOM 662 O O . ASP A 1 80 ? -1.000 14.629 5.503 1.00 57.34 80 ASP A O 1
ATOM 666 N N . ASP A 1 81 ? 1.210 14.685 5.913 1.00 69.19 81 ASP A N 1
ATOM 667 C CA . ASP A 1 81 ? 1.713 14.582 4.546 1.00 69.19 81 ASP A CA 1
ATOM 668 C C . ASP A 1 81 ? 2.152 13.157 4.126 1.00 69.19 81 ASP A C 1
ATOM 670 O O . ASP A 1 81 ? 2.774 12.972 3.073 1.00 69.19 81 ASP A O 1
ATOM 674 N N . ALA A 1 82 ? 1.858 12.112 4.906 1.00 79.69 82 ALA A N 1
ATOM 675 C CA . ALA A 1 82 ? 2.272 10.753 4.575 1.00 79.69 82 ALA A CA 1
ATOM 676 C C . ALA A 1 82 ? 1.553 10.222 3.327 1.00 79.69 82 ALA A C 1
ATOM 678 O O . ALA A 1 82 ? 0.368 9.890 3.339 1.00 79.69 82 ALA A O 1
ATOM 679 N N . VAL A 1 83 ? 2.312 10.055 2.245 1.00 91.06 83 VAL A N 1
ATOM 680 C CA . VAL A 1 83 ? 1.808 9.524 0.973 1.00 91.06 83 VAL A CA 1
ATOM 681 C C . VAL A 1 83 ? 2.139 8.049 0.797 1.00 91.06 83 VAL A C 1
ATOM 683 O O . VAL A 1 83 ? 3.198 7.563 1.206 1.00 91.06 83 VAL A O 1
ATOM 686 N N . CYS A 1 84 ? 1.260 7.312 0.122 1.00 93.62 84 CYS A N 1
ATOM 687 C CA . CYS A 1 84 ? 1.557 5.955 -0.309 1.00 93.62 84 CYS A CA 1
ATOM 688 C C . CYS A 1 84 ? 2.632 5.955 -1.407 1.00 93.62 84 CYS A C 1
ATOM 690 O O . CYS A 1 84 ? 2.476 6.565 -2.461 1.00 93.62 84 CYS A O 1
ATOM 692 N N . SER A 1 85 ? 3.685 5.159 -1.221 1.00 92.81 85 SER A N 1
ATOM 693 C CA . SER A 1 85 ? 4.810 5.024 -2.160 1.00 92.81 85 SER A CA 1
ATOM 694 C C . SER A 1 85 ? 4.454 4.367 -3.509 1.00 92.81 85 SER A C 1
ATOM 696 O O . SER A 1 85 ? 5.323 4.229 -4.366 1.00 92.81 85 SER A O 1
ATOM 698 N N . ILE A 1 86 ? 3.211 3.903 -3.694 1.00 94.56 86 ILE A N 1
ATOM 699 C CA . ILE A 1 86 ? 2.747 3.203 -4.905 1.00 94.56 86 ILE A CA 1
ATOM 700 C C . ILE A 1 86 ? 1.853 4.119 -5.744 1.00 94.56 86 ILE A C 1
ATOM 702 O O . ILE A 1 86 ? 2.121 4.300 -6.928 1.00 94.56 86 ILE A O 1
ATOM 706 N N . CYS A 1 87 ? 0.814 4.703 -5.139 1.00 93.25 87 CYS A N 1
ATOM 707 C CA . CYS A 1 87 ? -0.126 5.589 -5.831 1.00 93.25 87 CYS A CA 1
ATOM 708 C C . CYS A 1 87 ? 0.213 7.082 -5.688 1.00 93.25 87 CYS A C 1
ATOM 710 O O . CYS A 1 87 ? -0.383 7.900 -6.380 1.00 93.25 87 CYS A O 1
ATOM 712 N N . MET A 1 88 ? 1.162 7.434 -4.812 1.00 89.31 88 MET A N 1
ATOM 713 C CA . MET A 1 88 ? 1.569 8.810 -4.495 1.00 89.31 88 MET A CA 1
ATOM 714 C C . MET A 1 88 ? 0.449 9.685 -3.899 1.00 89.31 88 MET A C 1
ATOM 716 O O . MET A 1 88 ? 0.565 10.906 -3.906 1.00 89.31 88 MET A O 1
ATOM 720 N N . SER A 1 89 ? -0.615 9.075 -3.363 1.00 87.81 89 SER A N 1
ATOM 721 C CA . SER A 1 89 ? -1.717 9.765 -2.680 1.00 87.81 89 SER A CA 1
ATOM 722 C C . SER A 1 89 ? -1.628 9.599 -1.161 1.00 87.81 89 SER A C 1
ATOM 724 O O . SER A 1 89 ? -1.235 8.533 -0.676 1.00 87.81 89 SER A O 1
ATOM 726 N N . GLY A 1 90 ? -1.999 10.650 -0.427 1.00 84.94 90 GLY A N 1
ATOM 727 C CA . GLY A 1 90 ? -2.182 10.640 1.031 1.00 84.94 90 GLY A CA 1
ATOM 728 C C . GLY A 1 90 ? -3.626 10.365 1.468 1.00 84.94 90 GLY A C 1
ATOM 729 O O . GLY A 1 90 ? -3.903 10.266 2.658 1.00 84.94 90 GLY A O 1
ATOM 730 N N . GLU A 1 91 ? -4.566 10.224 0.528 1.00 82.81 91 GLU A N 1
ATOM 731 C CA . GLU A 1 91 ? -5.972 9.959 0.849 1.00 82.81 91 GLU A CA 1
ATOM 732 C C . GLU A 1 91 ? -6.114 8.598 1.537 1.00 82.81 91 GLU A C 1
ATOM 734 O O . GLU A 1 91 ? -5.784 7.573 0.945 1.00 82.81 91 GLU A O 1
ATOM 739 N N . CYS A 1 92 ? -6.610 8.554 2.774 1.00 76.00 92 CYS A N 1
ATOM 740 C CA . CYS A 1 92 ? -6.849 7.305 3.493 1.00 76.00 92 CYS A CA 1
ATOM 741 C C . CYS A 1 92 ? -8.334 7.145 3.852 1.00 76.00 92 CYS A C 1
ATOM 743 O O . CYS A 1 92 ? -9.053 8.105 4.142 1.00 76.00 92 CYS A O 1
ATOM 745 N N . HIS A 1 93 ? -8.818 5.904 3.812 1.00 73.88 93 HIS A N 1
ATOM 746 C CA . HIS A 1 93 ? -10.182 5.545 4.204 1.00 73.88 93 HIS A CA 1
ATOM 747 C C . HIS A 1 93 ? -10.149 4.442 5.262 1.00 73.88 93 HIS A C 1
ATOM 749 O O . HIS A 1 93 ? -9.183 3.684 5.339 1.00 73.88 93 HIS A O 1
ATOM 755 N N . LYS A 1 94 ? -11.233 4.288 6.036 1.00 70.25 94 LYS A N 1
ATOM 756 C CA . LYS A 1 94 ? -11.331 3.265 7.099 1.00 70.25 94 LYS A CA 1
ATOM 757 C C . LYS A 1 94 ? -11.063 1.832 6.603 1.00 70.25 94 LYS A C 1
ATOM 759 O O . LYS A 1 94 ? -10.572 1.016 7.369 1.00 70.25 94 LYS A O 1
ATOM 764 N N . SER A 1 95 ? -11.364 1.531 5.337 1.00 76.06 95 SER A N 1
ATOM 765 C CA . SER A 1 95 ? -11.128 0.224 4.698 1.00 76.06 95 SER A CA 1
ATOM 766 C C . SER A 1 95 ? -9.869 0.157 3.822 1.00 76.06 95 SER A C 1
ATOM 768 O O . SER A 1 95 ? -9.572 -0.900 3.280 1.00 76.06 95 SER A O 1
ATOM 770 N N . ASN A 1 96 ? -9.150 1.271 3.649 1.00 85.31 96 ASN A N 1
ATOM 771 C CA . ASN A 1 96 ? -7.936 1.356 2.838 1.00 85.31 96 ASN A CA 1
ATOM 772 C C . ASN A 1 96 ? -6.969 2.369 3.469 1.00 85.31 96 ASN A C 1
ATOM 774 O O . ASN A 1 96 ? -6.772 3.482 2.977 1.00 85.31 96 ASN A O 1
ATOM 778 N N . THR A 1 97 ? -6.436 1.999 4.632 1.00 88.94 97 THR A N 1
ATOM 779 C CA . THR A 1 97 ? -5.527 2.849 5.407 1.00 88.94 97 THR A CA 1
ATOM 780 C C . THR A 1 97 ? -4.093 2.786 4.869 1.00 88.94 97 THR A C 1
ATOM 782 O O . THR A 1 97 ? -3.724 1.839 4.165 1.00 88.94 97 THR A O 1
ATOM 785 N N . ILE A 1 98 ? -3.277 3.790 5.202 1.00 91.31 98 ILE A N 1
ATOM 786 C CA . ILE A 1 98 ? -1.839 3.794 4.912 1.00 91.31 98 ILE A CA 1
ATOM 787 C C . ILE A 1 98 ? -1.110 3.050 6.033 1.00 91.31 98 ILE A C 1
ATOM 789 O O . ILE A 1 98 ? -1.209 3.386 7.209 1.00 91.31 98 ILE A O 1
ATOM 793 N N . LEU A 1 99 ? -0.365 2.022 5.645 1.00 92.00 99 LEU A N 1
ATOM 794 C CA . LEU A 1 99 ? 0.444 1.178 6.510 1.00 92.00 99 LEU A CA 1
ATOM 795 C C . LEU A 1 99 ? 1.910 1.586 6.418 1.00 92.00 99 LEU A C 1
ATOM 797 O O . LEU A 1 99 ? 2.433 1.796 5.322 1.00 92.00 99 LEU A O 1
ATOM 801 N N . PHE A 1 100 ? 2.586 1.605 7.566 1.00 92.88 100 PHE A N 1
ATOM 802 C CA . PHE A 1 100 ? 4.016 1.880 7.670 1.00 92.88 100 PHE A CA 1
ATOM 803 C C . PHE A 1 100 ? 4.761 0.631 8.108 1.00 92.88 100 PHE A C 1
ATOM 805 O O . PHE A 1 100 ? 4.418 -0.000 9.109 1.00 92.88 100 PHE A O 1
ATOM 812 N N . CYS A 1 101 ? 5.804 0.258 7.371 1.00 91.88 101 CYS A N 1
ATOM 813 C CA . CYS A 1 101 ? 6.640 -0.858 7.785 1.00 91.88 101 CYS A CA 1
ATOM 814 C C . CYS A 1 101 ? 7.528 -0.454 8.966 1.00 91.88 101 CYS A C 1
ATOM 816 O O . CYS A 1 101 ? 8.375 0.425 8.821 1.00 91.88 101 CYS A O 1
ATOM 818 N N . GLY A 1 102 ? 7.435 -1.183 10.081 1.00 87.25 102 GLY A N 1
ATOM 819 C CA . GLY A 1 102 ? 8.230 -0.914 11.288 1.00 87.25 102 GLY A CA 1
ATOM 820 C C . GLY A 1 102 ? 9.756 -1.057 11.145 1.00 87.25 102 GLY A C 1
ATOM 821 O O . GLY A 1 102 ? 10.483 -0.664 12.050 1.00 87.25 102 GLY A O 1
ATOM 822 N N . VAL A 1 103 ? 10.257 -1.607 10.030 1.00 87.88 103 VAL A N 1
ATOM 823 C CA . VAL A 1 103 ? 11.700 -1.814 9.792 1.00 87.88 103 VAL A CA 1
ATOM 824 C C . VAL A 1 103 ? 12.262 -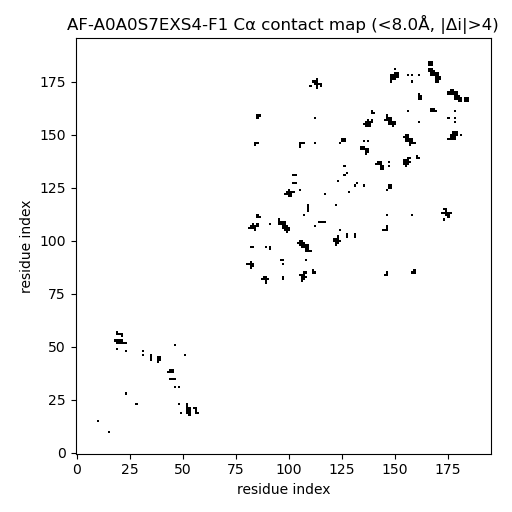0.821 8.777 1.00 87.88 103 VAL A C 1
ATOM 826 O O . VAL A 1 103 ? 13.258 -0.163 9.055 1.00 87.88 103 VAL A O 1
ATOM 829 N N . CYS A 1 104 ? 11.654 -0.720 7.591 1.00 87.81 104 CYS A N 1
ATOM 830 C CA . CYS A 1 104 ? 12.172 0.122 6.506 1.00 87.81 104 CYS A CA 1
ATOM 831 C C . CYS A 1 104 ? 11.422 1.447 6.323 1.00 87.81 104 CYS A C 1
ATOM 833 O O . CYS A 1 104 ? 11.821 2.243 5.479 1.00 87.81 104 CYS A O 1
ATOM 835 N N . GLY A 1 105 ? 10.333 1.671 7.064 1.00 88.69 105 GLY A N 1
ATOM 836 C CA . GLY A 1 105 ? 9.541 2.899 6.993 1.00 88.69 105 GLY A CA 1
ATOM 837 C C . GLY A 1 105 ? 8.706 3.064 5.721 1.00 88.69 105 GLY A C 1
ATOM 838 O O . GLY A 1 105 ? 8.113 4.120 5.540 1.00 88.69 105 GLY A O 1
ATOM 839 N N . VAL A 1 106 ? 8.637 2.061 4.832 1.00 91.94 106 VAL A N 1
ATOM 840 C CA . VAL A 1 106 ? 7.826 2.182 3.609 1.00 91.94 106 VAL A CA 1
ATOM 841 C C . VAL A 1 106 ? 6.351 2.393 3.955 1.00 91.94 106 VAL A C 1
ATOM 843 O O . VAL A 1 106 ? 5.799 1.648 4.768 1.00 91.94 106 VAL A O 1
ATOM 846 N N . SER A 1 107 ? 5.741 3.385 3.309 1.00 93.88 107 SER A N 1
ATOM 847 C CA . SER A 1 107 ? 4.332 3.754 3.430 1.00 93.88 107 SER A CA 1
ATOM 848 C C . SER A 1 107 ? 3.535 3.227 2.235 1.00 93.88 107 SER A C 1
ATOM 850 O O . SER A 1 107 ? 3.847 3.520 1.075 1.00 93.88 107 SER A O 1
ATOM 852 N N . VAL A 1 108 ? 2.496 2.432 2.480 1.00 94.94 108 VAL A N 1
ATOM 853 C CA . VAL A 1 108 ? 1.644 1.881 1.416 1.00 94.94 108 VAL A CA 1
ATOM 854 C C . VAL A 1 108 ? 0.191 1.800 1.841 1.00 94.94 108 VAL A C 1
ATOM 856 O O . VAL A 1 108 ? -0.096 1.428 2.970 1.00 94.94 108 VAL A O 1
ATOM 859 N N . HIS A 1 109 ? -0.740 2.066 0.928 1.00 94.31 109 HIS A N 1
ATOM 860 C CA . HIS A 1 109 ? -2.129 1.679 1.152 1.00 94.31 109 HIS A CA 1
ATOM 861 C C . HIS A 1 109 ? -2.268 0.163 1.242 1.00 94.31 109 HIS A C 1
ATOM 863 O O . HIS A 1 109 ? -1.589 -0.576 0.516 1.00 94.31 109 HIS A O 1
ATOM 869 N N . GLN A 1 110 ? -3.202 -0.279 2.083 1.00 93.12 110 GLN A N 1
ATOM 870 C CA . GLN A 1 110 ? -3.588 -1.679 2.221 1.00 93.12 110 GLN A CA 1
ATOM 871 C C . GLN A 1 110 ? -3.884 -2.317 0.854 1.00 93.12 110 GLN A C 1
ATOM 873 O O . GLN A 1 110 ? -3.290 -3.343 0.514 1.00 93.12 110 GLN A O 1
ATOM 878 N N . GLU A 1 111 ? -4.734 -1.685 0.041 1.00 94.00 111 GLU A N 1
ATOM 879 C CA . GLU A 1 111 ? -5.106 -2.202 -1.281 1.00 94.00 111 GLU A CA 1
ATOM 880 C C . GLU A 1 111 ? -3.963 -2.081 -2.296 1.00 94.00 111 GLU A C 1
ATOM 882 O O . GLU A 1 111 ? -3.748 -2.998 -3.085 1.00 94.00 111 GLU A O 1
ATOM 887 N N . CYS A 1 112 ? -3.166 -1.005 -2.244 1.00 95.19 112 CYS A N 1
ATOM 888 C CA . CYS A 1 112 ? -2.057 -0.819 -3.188 1.00 95.19 112 CYS A CA 1
ATOM 889 C C . CYS A 1 112 ? -0.975 -1.899 -3.047 1.00 95.19 112 CYS A C 1
ATOM 891 O O . CYS A 1 112 ? -0.333 -2.258 -4.032 1.00 95.19 112 CYS A O 1
ATOM 893 N N . TYR A 1 113 ? -0.741 -2.402 -1.832 1.00 96.31 113 TYR A N 1
ATOM 894 C CA . TYR A 1 113 ? 0.250 -3.452 -1.576 1.00 96.31 113 TYR A CA 1
ATOM 895 C C . TYR A 1 113 ? -0.351 -4.866 -1.486 1.00 96.31 113 TYR A C 1
ATOM 897 O O . TYR A 1 113 ? 0.399 -5.846 -1.412 1.00 96.31 113 TYR A O 1
ATOM 905 N N . GLY A 1 114 ? -1.682 -4.983 -1.504 1.00 94.56 114 GLY A N 1
ATOM 906 C CA . GLY A 1 114 ? -2.403 -6.253 -1.410 1.00 94.56 114 GLY A CA 1
ATOM 907 C C . GLY A 1 114 ? -2.350 -6.887 -0.019 1.00 94.56 114 GLY A C 1
ATOM 908 O O . GLY A 1 114 ? -2.065 -8.077 0.123 1.00 94.56 114 GLY A O 1
ATOM 909 N N . VAL A 1 115 ? -2.562 -6.090 1.031 1.00 93.81 115 VAL A N 1
ATOM 910 C CA . VAL A 1 115 ? -2.601 -6.574 2.418 1.00 93.81 115 VAL A CA 1
ATOM 911 C C . VAL A 1 115 ? -4.035 -7.015 2.764 1.00 93.81 115 VAL A C 1
ATOM 913 O O . VAL A 1 115 ? -4.937 -6.180 2.794 1.00 93.81 115 VAL A O 1
ATOM 916 N N . PRO A 1 116 ? -4.287 -8.309 3.041 1.00 87.75 116 PRO A N 1
ATOM 917 C CA . PRO A 1 116 ? -5.646 -8.834 3.220 1.00 87.75 116 PRO A CA 1
ATOM 918 C C . PRO A 1 116 ? -6.320 -8.341 4.503 1.00 87.75 116 PRO A C 1
ATOM 920 O O . PRO A 1 116 ? -7.517 -8.079 4.516 1.00 87.75 116 PRO A O 1
ATOM 923 N N . TYR A 1 117 ? -5.548 -8.233 5.580 1.00 85.75 117 TYR A N 1
ATOM 924 C CA . TYR A 1 117 ? -5.991 -7.724 6.866 1.00 85.75 117 TYR A CA 1
ATOM 925 C C . TYR A 1 117 ? -4.839 -6.965 7.516 1.00 85.75 117 TYR A C 1
ATOM 927 O O . TYR A 1 117 ? -3.674 -7.364 7.401 1.00 85.75 117 TYR A O 1
ATOM 935 N N . VAL A 1 118 ? -5.168 -5.868 8.188 1.00 85.25 118 VAL A N 1
ATOM 936 C CA . VAL A 1 118 ? -4.205 -5.116 8.990 1.00 85.25 118 VAL A CA 1
ATOM 937 C C . VAL A 1 118 ? -4.066 -5.834 10.335 1.00 85.25 118 VAL A C 1
ATOM 939 O O . VAL A 1 118 ? -5.081 -6.056 10.995 1.00 85.25 118 VAL A O 1
ATOM 942 N N . PRO A 1 119 ? -2.860 -6.280 10.729 1.00 81.75 119 PRO A N 1
ATOM 943 C CA . PRO A 1 119 ? -2.664 -6.904 12.032 1.00 81.75 119 PRO A CA 1
ATOM 944 C C . PRO A 1 119 ? -2.866 -5.883 13.160 1.00 81.75 119 PRO A C 1
ATOM 946 O O . PRO A 1 119 ? -2.548 -4.713 12.994 1.00 81.75 119 PRO A O 1
ATOM 949 N N . GLU A 1 120 ? -3.302 -6.350 14.333 1.00 74.75 120 GLU A N 1
ATOM 950 C CA . GLU A 1 120 ? -3.416 -5.535 15.562 1.00 74.75 120 GLU A CA 1
ATOM 951 C C . GLU A 1 120 ? -2.052 -5.033 16.080 1.00 74.75 120 GLU A C 1
ATOM 953 O O . GLU A 1 120 ? -1.979 -4.178 16.951 1.00 74.75 120 GLU A O 1
ATOM 958 N N . SER A 1 121 ? -0.949 -5.567 15.545 1.00 79.69 121 SER A N 1
ATOM 959 C CA . SER A 1 121 ? 0.425 -5.219 15.920 1.00 79.69 121 SER A CA 1
ATOM 960 C C . SER A 1 121 ? 1.203 -4.616 14.742 1.00 79.69 121 SER A C 1
ATOM 962 O O . SER A 1 121 ? 0.677 -4.448 13.645 1.00 79.69 121 SER A O 1
ATOM 964 N N . HIS A 1 122 ? 2.488 -4.310 14.953 1.00 82.69 122 HIS A N 1
ATOM 965 C CA . HIS A 1 122 ? 3.355 -3.679 13.953 1.00 82.69 122 HIS A CA 1
ATOM 966 C C . HIS A 1 122 ? 3.366 -4.439 12.614 1.00 82.69 122 HIS A C 1
ATOM 968 O O . HIS A 1 122 ? 3.723 -5.619 12.542 1.00 82.69 122 HIS A O 1
ATOM 974 N N . TRP A 1 123 ? 3.036 -3.730 11.532 1.00 92.12 123 TRP A N 1
ATOM 975 C CA . TRP A 1 123 ? 3.077 -4.275 10.181 1.00 92.12 123 TRP A CA 1
ATOM 976 C C . TRP A 1 123 ? 4.501 -4.266 9.605 1.00 92.12 123 TRP A C 1
ATOM 978 O O . TRP A 1 123 ? 5.274 -3.315 9.758 1.00 92.12 123 TRP A O 1
ATOM 988 N N . HIS A 1 124 ? 4.847 -5.332 8.882 1.00 92.75 124 HIS A N 1
ATOM 989 C CA . HIS A 1 124 ? 6.108 -5.451 8.158 1.00 92.75 124 HIS A CA 1
ATOM 990 C C . HIS A 1 124 ? 5.852 -5.796 6.692 1.00 92.75 124 HIS A C 1
ATOM 992 O O . HIS A 1 124 ? 5.074 -6.699 6.381 1.00 92.75 124 HIS A O 1
ATOM 998 N N . CYS A 1 125 ? 6.549 -5.110 5.782 1.00 93.88 125 CYS A N 1
ATOM 999 C CA . CYS A 1 125 ? 6.460 -5.412 4.360 1.00 93.88 125 CYS A CA 1
ATOM 1000 C C . CYS A 1 125 ? 7.062 -6.793 4.049 1.00 93.88 125 CYS A C 1
ATOM 1002 O O . CYS A 1 125 ? 7.861 -7.345 4.815 1.00 93.88 125 CYS A O 1
ATOM 1004 N N . ARG A 1 126 ? 6.714 -7.352 2.884 1.00 93.69 126 ARG A N 1
ATOM 1005 C CA . ARG A 1 126 ? 7.100 -8.720 2.502 1.00 93.69 126 ARG A CA 1
ATOM 1006 C C . ARG A 1 126 ? 8.612 -8.926 2.471 1.00 93.69 126 ARG A C 1
ATOM 1008 O O . ARG A 1 126 ? 9.096 -9.998 2.821 1.00 93.69 126 ARG A O 1
ATOM 1015 N N . HIS A 1 127 ? 9.340 -7.884 2.088 1.00 93.75 127 HIS A N 1
ATOM 1016 C CA . HIS A 1 127 ? 10.792 -7.887 2.076 1.00 93.75 127 HIS A CA 1
ATOM 1017 C C . HIS A 1 127 ? 11.392 -7.911 3.484 1.00 93.75 127 HIS A C 1
ATOM 1019 O O . HIS A 1 127 ? 12.196 -8.790 3.775 1.00 93.75 127 HIS A O 1
ATOM 1025 N N . CYS A 1 128 ? 10.961 -7.032 4.392 1.00 91.69 128 CYS A N 1
ATOM 1026 C CA . CYS A 1 128 ? 11.486 -7.008 5.760 1.00 91.69 128 CYS A CA 1
ATOM 1027 C C . CYS A 1 128 ? 11.158 -8.281 6.553 1.00 91.69 128 CYS A C 1
ATOM 1029 O O . CYS A 1 128 ? 11.928 -8.652 7.433 1.00 91.69 128 CYS A O 1
ATOM 1031 N N . LEU A 1 129 ? 10.070 -8.981 6.214 1.00 90.81 129 LEU A N 1
ATOM 1032 C CA . LEU A 1 129 ? 9.765 -10.300 6.777 1.00 90.81 129 LEU A CA 1
ATOM 1033 C C . LEU A 1 129 ? 10.760 -11.393 6.352 1.00 90.81 129 LEU A C 1
ATOM 1035 O O . LEU A 1 129 ? 10.947 -12.353 7.092 1.00 90.81 129 LEU A O 1
ATOM 1039 N N . GLN A 1 130 ? 11.381 -11.278 5.174 1.00 89.06 130 GLN A N 1
ATOM 1040 C CA . GLN A 1 130 ? 12.311 -12.289 4.650 1.00 89.06 130 GLN A CA 1
ATOM 1041 C C . GLN A 1 130 ? 13.783 -11.898 4.798 1.00 89.06 130 GLN A C 1
ATOM 1043 O O . GLN A 1 130 ? 14.636 -12.756 5.011 1.00 89.06 130 GLN A O 1
ATOM 1048 N N . SER A 1 131 ? 14.118 -10.624 4.624 1.00 86.25 131 SER A N 1
ATOM 1049 C CA . SER A 1 131 ? 15.499 -10.140 4.545 1.00 86.25 131 SER A CA 1
ATOM 1050 C C . SER A 1 131 ? 15.601 -8.708 5.080 1.00 86.25 131 SER A C 1
ATOM 1052 O O . SER A 1 131 ? 15.825 -7.771 4.323 1.00 86.25 131 SER A O 1
ATOM 1054 N N . PRO A 1 132 ? 15.451 -8.499 6.400 1.00 79.44 132 PRO A N 1
ATOM 1055 C CA . PRO A 1 132 ? 15.439 -7.159 6.994 1.00 79.44 132 PRO A CA 1
ATOM 1056 C C . PRO A 1 132 ? 16.783 -6.422 6.894 1.00 79.44 132 PRO A C 1
ATOM 1058 O O . PRO A 1 132 ? 16.818 -5.202 7.008 1.00 79.44 132 PRO A O 1
ATOM 1061 N N . THR A 1 133 ? 17.889 -7.146 6.703 1.00 77.94 133 THR A N 1
ATOM 1062 C CA . THR A 1 133 ? 19.254 -6.598 6.726 1.00 77.94 133 THR A CA 1
ATOM 1063 C C . THR A 1 133 ? 19.848 -6.330 5.346 1.00 77.94 133 THR A C 1
ATOM 1065 O O . THR A 1 133 ? 20.904 -5.706 5.262 1.00 77.94 133 THR A O 1
ATOM 1068 N N . GLN A 1 134 ? 19.211 -6.798 4.271 1.00 79.06 134 GLN A N 1
ATOM 1069 C CA . GLN A 1 134 ? 19.696 -6.597 2.906 1.00 79.06 134 GLN A CA 1
ATOM 1070 C C . GLN A 1 134 ? 18.743 -5.690 2.138 1.00 79.06 134 GLN A C 1
ATOM 1072 O O . GLN A 1 134 ? 17.548 -5.777 2.366 1.00 79.06 134 GLN A O 1
ATOM 1077 N N . PRO A 1 135 ? 19.223 -4.808 1.253 1.00 80.06 135 PRO A N 1
ATOM 1078 C CA . PRO A 1 135 ? 18.338 -4.041 0.388 1.00 80.06 135 PRO A CA 1
ATOM 1079 C C . PRO A 1 135 ? 17.710 -4.942 -0.687 1.00 80.06 135 PRO A C 1
ATOM 1081 O O . PRO A 1 135 ? 18.382 -5.805 -1.251 1.00 80.06 135 PRO A O 1
ATOM 1084 N N . ALA A 1 136 ? 16.436 -4.705 -1.006 1.00 87.44 136 ALA A N 1
ATOM 1085 C CA . ALA A 1 136 ? 15.805 -5.300 -2.177 1.00 87.44 136 ALA A CA 1
ATOM 1086 C C . ALA A 1 136 ? 16.246 -4.570 -3.444 1.00 87.44 136 ALA A C 1
ATOM 1088 O O . ALA A 1 136 ? 16.047 -3.358 -3.576 1.00 87.44 136 ALA A O 1
ATOM 1089 N N . ASP A 1 137 ? 16.761 -5.333 -4.400 1.00 92.44 137 ASP A N 1
ATOM 1090 C CA . ASP A 1 137 ? 17.124 -4.825 -5.714 1.00 92.44 137 ASP A CA 1
ATOM 1091 C C . ASP A 1 137 ? 15.990 -5.102 -6.692 1.00 92.44 137 ASP A C 1
ATOM 1093 O O . ASP A 1 137 ? 15.720 -6.250 -7.044 1.00 92.44 137 AS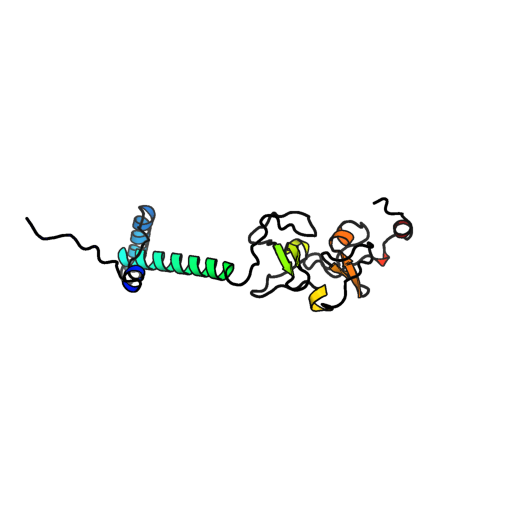P A O 1
ATOM 1097 N N . CYS A 1 138 ? 15.311 -4.035 -7.114 1.00 95.94 138 CYS A N 1
ATOM 1098 C CA . CYS A 1 138 ? 14.295 -4.131 -8.146 1.00 95.94 138 CYS A CA 1
ATOM 1099 C C . CYS A 1 138 ? 14.942 -4.536 -9.470 1.00 95.94 138 CYS A C 1
ATOM 1101 O O . CYS A 1 138 ? 15.897 -3.915 -9.927 1.00 95.94 138 CYS A O 1
ATOM 1103 N N . ILE A 1 139 ? 14.392 -5.550 -10.125 1.00 96.06 139 ILE A N 1
ATOM 1104 C CA . ILE A 1 139 ? 14.863 -5.946 -11.449 1.00 96.06 139 ILE A CA 1
ATOM 1105 C C . ILE A 1 139 ? 14.483 -4.954 -12.556 1.00 96.06 139 ILE A C 1
ATOM 1107 O O . ILE A 1 139 ? 15.163 -4.864 -13.574 1.00 96.06 139 ILE A O 1
ATOM 1111 N N . LEU A 1 140 ? 13.391 -4.213 -12.379 1.00 95.94 140 LEU A N 1
ATOM 1112 C CA . LEU A 1 140 ? 12.821 -3.359 -13.422 1.00 95.94 140 LEU A CA 1
ATOM 1113 C C . LEU A 1 140 ? 13.421 -1.946 -13.441 1.00 95.94 140 LEU A C 1
ATOM 1115 O O . LEU A 1 140 ? 13.201 -1.210 -14.402 1.00 95.94 140 LEU A O 1
ATOM 1119 N N . CYS A 1 141 ? 14.155 -1.538 -12.402 1.00 95.81 141 CYS A N 1
ATOM 1120 C CA . CYS A 1 141 ? 14.768 -0.213 -12.325 1.00 95.81 141 CYS A CA 1
ATOM 1121 C C . CYS A 1 141 ? 16.018 -0.207 -11.420 1.00 95.81 141 CYS A C 1
ATOM 1123 O O . CYS A 1 141 ? 16.182 -1.100 -10.594 1.00 95.81 141 CYS A O 1
ATOM 1125 N N . PRO A 1 142 ? 16.899 0.805 -11.522 1.00 94.75 142 PRO A N 1
ATOM 1126 C CA . PRO A 1 142 ? 18.101 0.890 -10.687 1.00 94.75 142 PRO A CA 1
ATOM 1127 C C . PRO A 1 142 ? 17.845 1.443 -9.271 1.00 94.75 142 PRO A C 1
ATOM 1129 O O . PRO A 1 142 ? 18.763 1.464 -8.448 1.00 94.75 142 PRO A O 1
ATOM 1132 N N . ASN A 1 143 ? 16.631 1.924 -8.982 1.00 92.62 143 ASN A N 1
ATOM 1133 C CA . ASN A 1 143 ? 16.313 2.611 -7.731 1.00 92.62 143 ASN A CA 1
ATOM 1134 C C . ASN A 1 143 ? 16.243 1.635 -6.547 1.00 92.62 143 ASN A C 1
ATOM 1136 O O . ASN A 1 143 ? 15.777 0.503 -6.674 1.00 92.62 143 ASN A O 1
ATOM 1140 N N . LYS A 1 144 ? 16.676 2.101 -5.371 1.00 90.06 144 LYS A N 1
ATOM 1141 C CA . LYS A 1 144 ? 16.612 1.354 -4.105 1.00 90.06 144 LYS A CA 1
ATOM 1142 C C . LYS A 1 144 ? 15.450 1.850 -3.242 1.00 90.06 144 LYS A C 1
ATOM 1144 O O . LYS A 1 144 ? 14.995 2.979 -3.401 1.00 90.06 144 LYS A O 1
ATOM 1149 N N . GLY A 1 145 ? 15.011 1.023 -2.294 1.00 87.69 145 GLY A N 1
ATOM 1150 C CA . GLY A 1 145 ? 13.908 1.352 -1.381 1.00 87.69 145 GLY A CA 1
ATOM 1151 C C . GLY A 1 145 ? 12.535 1.094 -2.000 1.00 87.69 145 GLY A C 1
ATOM 1152 O O . GLY A 1 145 ? 12.428 0.314 -2.937 1.00 87.69 145 GLY A O 1
ATOM 1153 N N . GLY A 1 146 ? 11.484 1.730 -1.479 1.00 91.25 146 GLY A N 1
ATOM 1154 C CA . GLY A 1 146 ? 10.119 1.601 -1.998 1.00 91.25 146 GLY A CA 1
ATOM 1155 C C . GLY A 1 146 ? 9.434 0.258 -1.710 1.00 91.25 146 GLY A C 1
ATOM 1156 O O . GLY A 1 146 ? 9.968 -0.632 -1.045 1.00 91.25 146 GLY A O 1
ATOM 1157 N N . ALA A 1 147 ? 8.203 0.122 -2.202 1.00 95.69 147 ALA A N 1
ATOM 1158 C CA . ALA A 1 147 ? 7.374 -1.056 -1.978 1.00 95.69 147 ALA A CA 1
ATOM 1159 C C . ALA A 1 147 ? 7.699 -2.163 -2.988 1.00 95.69 147 ALA A C 1
ATOM 1161 O O . ALA A 1 147 ? 7.462 -2.010 -4.189 1.00 95.69 147 ALA A O 1
ATOM 1162 N N . VAL A 1 148 ? 8.220 -3.288 -2.498 1.00 96.50 148 VAL A N 1
ATOM 1163 C CA . VAL A 1 148 ? 8.659 -4.423 -3.325 1.00 96.50 148 VAL A CA 1
ATOM 1164 C C . VAL A 1 148 ? 7.902 -5.711 -3.006 1.00 96.50 148 VAL A C 1
ATOM 1166 O O . VAL A 1 148 ? 7.462 -5.924 -1.870 1.00 96.50 148 VAL A O 1
ATOM 1169 N N . LYS A 1 149 ? 7.797 -6.589 -4.005 1.00 96.88 149 LYS A N 1
ATOM 1170 C CA . LYS A 1 149 ? 7.279 -7.960 -3.905 1.00 96.88 149 LYS A CA 1
ATOM 1171 C C . LYS A 1 149 ? 8.217 -8.927 -4.627 1.00 96.88 149 LYS A C 1
ATOM 1173 O O . LYS A 1 149 ? 9.024 -8.506 -5.459 1.00 96.88 149 LYS A O 1
ATOM 1178 N N . LYS A 1 150 ? 8.126 -10.212 -4.277 1.00 95.94 150 LYS A N 1
ATOM 1179 C CA . LYS A 1 150 ? 8.869 -11.258 -4.983 1.00 95.94 150 LYS A CA 1
ATOM 1180 C C . LYS A 1 150 ? 8.281 -11.493 -6.367 1.00 95.94 150 LYS A C 1
ATOM 1182 O O . LYS A 1 150 ? 7.061 -11.450 -6.535 1.00 95.94 150 LYS A O 1
ATOM 1187 N N . THR A 1 151 ? 9.156 -11.749 -7.324 1.00 96.50 151 THR A N 1
ATOM 1188 C CA . THR A 1 151 ? 8.801 -12.253 -8.647 1.00 96.50 151 THR A CA 1
ATOM 1189 C C . THR A 1 151 ? 8.606 -13.770 -8.607 1.00 96.50 151 THR A C 1
ATOM 1191 O O . THR A 1 151 ? 9.009 -14.444 -7.655 1.00 96.50 151 THR A O 1
ATOM 1194 N N . ASP A 1 152 ? 7.988 -14.313 -9.649 1.00 95.38 152 ASP A N 1
ATOM 1195 C CA . ASP A 1 152 ? 7.851 -15.753 -9.899 1.00 95.38 152 ASP A CA 1
ATOM 1196 C C . ASP A 1 152 ? 9.197 -16.497 -10.026 1.00 95.38 152 ASP A C 1
ATOM 1198 O O . ASP A 1 152 ? 9.259 -17.704 -9.799 1.00 95.38 152 ASP A O 1
ATOM 1202 N N . ASP A 1 153 ? 10.279 -15.773 -10.317 1.00 93.94 153 ASP A N 1
ATOM 1203 C CA . ASP A 1 153 ? 11.654 -16.276 -10.396 1.00 93.94 153 ASP A CA 1
ATOM 1204 C C . ASP A 1 153 ? 12.551 -15.917 -9.193 1.00 93.94 153 ASP A C 1
ATOM 1206 O O . ASP A 1 153 ? 13.779 -15.929 -9.299 1.00 93.94 153 ASP A O 1
ATOM 1210 N N . ASP A 1 154 ? 11.939 -15.639 -8.037 1.00 92.50 154 ASP A N 1
ATOM 1211 C CA . ASP A 1 154 ? 12.599 -15.422 -6.736 1.00 92.50 154 ASP A CA 1
ATOM 1212 C C . ASP A 1 154 ? 13.493 -14.168 -6.644 1.00 92.50 154 ASP A C 1
ATOM 1214 O O . ASP A 1 154 ? 14.330 -14.030 -5.749 1.00 92.50 154 ASP A O 1
ATOM 1218 N N . ARG A 1 155 ? 13.286 -13.207 -7.546 1.00 94.62 155 ARG A N 1
ATOM 1219 C CA . ARG A 1 155 ? 13.889 -11.866 -7.514 1.00 94.62 155 ARG A CA 1
ATOM 1220 C C . ARG A 1 155 ? 12.920 -10.861 -6.889 1.00 94.62 155 ARG A C 1
ATOM 1222 O O . ARG A 1 155 ? 11.818 -11.207 -6.467 1.00 94.62 155 ARG A O 1
ATOM 1229 N N . TRP A 1 156 ? 13.33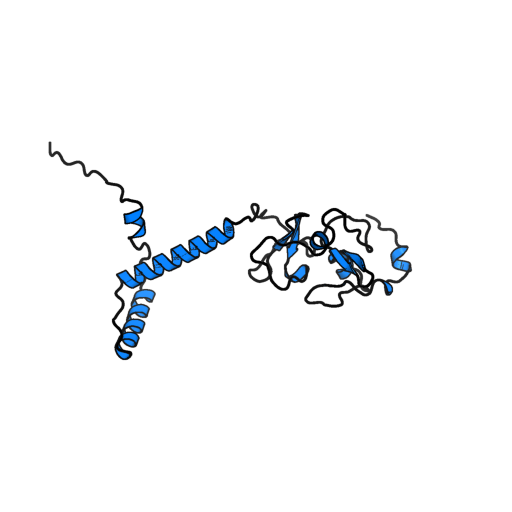5 -9.600 -6.795 1.00 96.06 156 TRP A N 1
ATOM 1230 C CA . TRP A 1 156 ? 12.499 -8.519 -6.272 1.00 96.06 156 TRP A CA 1
ATOM 1231 C C . TRP A 1 156 ? 12.117 -7.542 -7.380 1.00 96.06 156 TRP A C 1
ATOM 1233 O O . TRP A 1 156 ? 12.912 -7.219 -8.263 1.00 96.06 156 TRP A O 1
ATOM 1243 N N . GLY A 1 157 ? 10.889 -7.041 -7.317 1.00 96.75 157 GLY A N 1
ATOM 1244 C CA . GLY A 1 157 ? 10.402 -5.969 -8.176 1.00 96.75 157 GLY A CA 1
ATOM 1245 C C . GLY A 1 157 ? 9.588 -4.972 -7.365 1.00 96.75 157 GLY A C 1
ATOM 1246 O O . GLY A 1 157 ? 8.890 -5.351 -6.421 1.00 96.75 157 GLY A O 1
ATOM 1247 N N . HIS A 1 158 ? 9.672 -3.689 -7.713 1.00 97.44 158 HIS A N 1
ATOM 1248 C CA . HIS A 1 158 ? 8.743 -2.701 -7.174 1.00 97.44 158 HIS A CA 1
ATOM 1249 C C . HIS A 1 158 ? 7.334 -2.982 -7.674 1.00 97.44 158 HIS A C 1
ATOM 1251 O O . HIS A 1 158 ? 7.139 -3.241 -8.862 1.00 97.44 158 HIS A O 1
ATOM 1257 N N . VAL A 1 159 ? 6.351 -2.816 -6.791 1.00 97.44 159 VAL A N 1
ATOM 1258 C CA . VAL A 1 159 ? 4.932 -2.887 -7.164 1.00 97.44 159 VAL A CA 1
ATOM 1259 C C . VAL A 1 159 ? 4.614 -1.838 -8.234 1.00 97.44 159 VAL A C 1
ATOM 1261 O O . VAL A 1 159 ? 4.009 -2.162 -9.248 1.00 97.44 159 VAL A O 1
ATOM 1264 N N . VAL A 1 160 ? 5.112 -0.605 -8.073 1.00 96.69 160 VAL A N 1
ATOM 1265 C CA . VAL A 1 160 ? 4.913 0.462 -9.068 1.00 96.69 160 VAL A CA 1
ATOM 1266 C C . VAL A 1 160 ? 5.559 0.132 -10.418 1.00 96.69 160 VAL A C 1
ATOM 1268 O O . VAL A 1 160 ? 4.952 0.369 -11.455 1.00 96.69 160 VAL A O 1
ATOM 1271 N N . CYS A 1 161 ? 6.745 -0.485 -10.448 1.00 96.69 161 CYS A N 1
ATOM 1272 C CA . CYS A 1 161 ? 7.347 -0.894 -11.718 1.00 96.69 161 CYS A CA 1
ATOM 1273 C C . CYS A 1 161 ? 6.516 -1.979 -12.412 1.00 96.69 161 CYS A C 1
ATOM 1275 O O . CYS A 1 161 ? 6.327 -1.903 -13.621 1.00 96.69 161 CYS A O 1
ATOM 1277 N N . ALA A 1 162 ? 5.995 -2.951 -11.660 1.00 96.81 162 ALA A N 1
ATOM 1278 C CA . ALA A 1 162 ? 5.127 -3.991 -12.205 1.00 96.81 162 ALA A CA 1
ATOM 1279 C C . ALA A 1 162 ? 3.802 -3.432 -12.752 1.00 96.81 162 ALA A C 1
ATOM 1281 O O . ALA A 1 162 ? 3.327 -3.908 -13.771 1.00 96.81 162 ALA A O 1
ATOM 1282 N N . LEU A 1 163 ? 3.248 -2.381 -12.136 1.00 95.81 163 LEU A N 1
ATOM 1283 C CA . LEU A 1 163 ? 2.039 -1.707 -12.630 1.00 95.81 163 LEU A CA 1
ATOM 1284 C C . LEU A 1 163 ? 2.254 -0.964 -13.958 1.00 95.81 163 LEU A C 1
ATOM 1286 O O . LEU A 1 163 ? 1.332 -0.865 -14.763 1.00 95.81 163 LEU A O 1
ATOM 1290 N N . TRP A 1 164 ? 3.450 -0.411 -14.176 1.00 95.81 164 TRP A N 1
ATOM 1291 C CA . TRP A 1 164 ? 3.734 0.463 -15.320 1.00 95.81 164 TRP A CA 1
ATOM 1292 C C . TRP A 1 164 ? 4.467 -0.223 -16.480 1.00 95.81 164 TRP A C 1
ATOM 1294 O O . TRP A 1 164 ? 4.541 0.351 -17.569 1.00 95.81 164 TRP A O 1
ATOM 1304 N N . VAL A 1 165 ? 5.000 -1.433 -16.290 1.00 95.94 165 VAL A N 1
ATOM 1305 C CA . VAL A 1 165 ? 5.546 -2.249 -17.384 1.00 95.94 165 VAL A CA 1
ATOM 1306 C C . VAL A 1 165 ? 4.421 -3.134 -17.936 1.00 95.94 165 VAL A C 1
ATOM 1308 O O . VAL A 1 165 ? 4.009 -4.056 -17.244 1.00 95.94 165 VAL A O 1
ATOM 1311 N N . PRO A 1 166 ? 3.933 -2.910 -19.174 1.00 95.88 166 PRO A N 1
ATOM 1312 C CA . PRO A 1 166 ? 2.709 -3.554 -19.667 1.00 95.88 166 PRO A CA 1
ATOM 1313 C C . PRO A 1 166 ? 2.739 -5.084 -19.716 1.00 95.88 166 PRO A C 1
ATOM 1315 O O . PRO A 1 166 ? 1.693 -5.721 -19.667 1.00 95.88 166 PRO A O 1
ATOM 1318 N N . GLU A 1 167 ? 3.922 -5.672 -19.888 1.00 96.06 167 GLU A N 1
ATOM 1319 C CA . GLU A 1 167 ? 4.108 -7.124 -19.963 1.00 96.06 167 GLU A CA 1
ATOM 1320 C C . GLU A 1 167 ? 4.241 -7.792 -18.585 1.00 96.06 167 GLU A C 1
ATOM 1322 O O . GLU A 1 167 ? 4.332 -9.016 -18.508 1.00 96.06 167 GLU A O 1
ATOM 1327 N N . VAL A 1 168 ? 4.275 -6.999 -17.513 1.00 97.00 168 VAL A N 1
ATOM 1328 C CA . VAL A 1 168 ? 4.401 -7.455 -16.127 1.00 97.00 168 VAL A CA 1
ATOM 1329 C C . VAL A 1 168 ? 3.048 -7.341 -15.439 1.00 97.00 168 VAL A C 1
ATOM 1331 O O . VAL A 1 168 ? 2.257 -6.445 -15.729 1.00 97.00 168 VAL A O 1
ATOM 1334 N N . GLY A 1 169 ? 2.783 -8.257 -14.517 1.00 96.00 169 GLY A N 1
ATOM 1335 C CA . GLY A 1 169 ? 1.562 -8.252 -13.732 1.00 96.00 169 GLY A CA 1
ATOM 1336 C C . GLY A 1 169 ? 1.766 -8.835 -12.344 1.00 96.00 169 GLY A C 1
ATOM 1337 O O . GLY A 1 169 ? 2.864 -8.823 -11.778 1.00 96.00 169 GLY A O 1
ATOM 1338 N N . PHE A 1 170 ? 0.663 -9.328 -11.792 1.00 97.62 170 PHE A N 1
ATOM 1339 C CA . PHE A 1 170 ? 0.648 -10.064 -10.541 1.00 97.62 170 PHE A CA 1
ATOM 1340 C C . PHE A 1 170 ? -0.166 -11.335 -10.738 1.00 97.62 170 PHE A C 1
ATOM 1342 O O . PHE A 1 170 ? -1.323 -11.267 -11.160 1.00 97.62 170 PHE A O 1
ATOM 1349 N N . ALA A 1 171 ? 0.393 -12.476 -10.340 1.00 96.56 171 ALA A N 1
ATOM 1350 C CA . ALA A 1 171 ? -0.311 -13.752 -10.425 1.00 96.56 171 ALA A CA 1
ATOM 1351 C C . ALA A 1 171 ? -1.560 -13.780 -9.522 1.00 96.56 171 ALA A C 1
ATOM 1353 O O . ALA A 1 171 ? -2.542 -14.459 -9.824 1.00 96.56 171 ALA A O 1
ATOM 1354 N N . ASN A 1 172 ? -1.547 -13.019 -8.420 1.00 95.25 172 ASN A N 1
ATOM 1355 C CA . ASN A 1 172 ? -2.729 -12.733 -7.618 1.00 95.25 172 ASN A CA 1
ATOM 1356 C C . ASN A 1 172 ? -2.931 -11.220 -7.470 1.00 95.25 172 ASN A C 1
ATOM 1358 O O . ASN A 1 172 ? -2.127 -10.536 -6.837 1.00 95.25 172 ASN A O 1
ATOM 1362 N N . THR A 1 173 ? -4.038 -10.709 -8.005 1.00 93.56 173 THR A N 1
ATOM 1363 C CA . THR A 1 173 ? -4.374 -9.277 -8.002 1.00 93.56 173 THR A CA 1
ATOM 1364 C C . THR A 1 173 ? -4.995 -8.785 -6.694 1.00 93.56 173 THR A C 1
ATOM 1366 O O . THR A 1 173 ? -5.147 -7.584 -6.519 1.00 93.56 173 THR A O 1
ATOM 1369 N N . THR A 1 174 ? -5.361 -9.678 -5.770 1.00 92.56 174 THR A N 1
ATOM 1370 C CA . THR A 1 174 ? -5.827 -9.311 -4.422 1.00 92.56 174 THR A CA 1
ATOM 1371 C C . THR A 1 174 ? -4.650 -9.143 -3.473 1.00 92.56 174 THR A C 1
ATOM 1373 O O . THR A 1 174 ? -4.571 -8.159 -2.748 1.00 92.56 174 THR A O 1
ATOM 1376 N N . PHE A 1 175 ? -3.712 -10.090 -3.492 1.00 94.19 175 PHE A N 1
ATOM 1377 C CA . PHE A 1 175 ? -2.516 -10.021 -2.650 1.00 94.19 175 PHE A CA 1
ATOM 1378 C C . PHE A 1 175 ? -1.374 -9.243 -3.305 1.00 94.19 175 PHE A C 1
ATOM 1380 O O . PHE A 1 175 ? -0.372 -8.981 -2.644 1.00 94.19 175 PHE A O 1
ATOM 1387 N N . ILE A 1 176 ? -1.503 -8.872 -4.586 1.00 96.19 176 ILE A N 1
ATOM 1388 C CA . ILE A 1 176 ? -0.471 -8.175 -5.369 1.00 96.19 176 ILE A CA 1
ATOM 1389 C C . ILE A 1 176 ? 0.860 -8.947 -5.268 1.00 96.19 176 ILE A C 1
ATOM 1391 O O . ILE A 1 176 ? 1.908 -8.397 -4.938 1.00 96.19 176 ILE A O 1
ATOM 1395 N N . GLU A 1 177 ? 0.813 -10.275 -5.409 1.00 94.94 177 GLU A N 1
ATOM 1396 C CA . GLU A 1 177 ? 1.989 -11.157 -5.389 1.00 94.94 177 GLU A CA 1
ATOM 1397 C C . GLU A 1 177 ? 1.697 -12.556 -5.961 1.00 94.94 177 GLU A C 1
ATOM 1399 O O . GLU A 1 177 ? 0.555 -13.011 -5.908 1.00 94.94 177 GLU A O 1
ATOM 1404 N N . PRO A 1 178 ? 2.729 -13.280 -6.429 1.00 96.62 178 PRO A N 1
ATOM 1405 C CA . PRO A 1 178 ? 4.026 -12.757 -6.874 1.00 96.62 178 PRO A CA 1
ATOM 1406 C C . PRO A 1 178 ? 3.889 -11.875 -8.125 1.00 96.62 178 PRO A C 1
ATOM 1408 O O . PRO A 1 178 ? 2.870 -11.916 -8.813 1.00 96.62 178 PRO A O 1
ATOM 1411 N N . ILE A 1 179 ? 4.916 -11.072 -8.404 1.00 97.81 179 ILE A N 1
ATOM 1412 C CA . ILE A 1 179 ? 5.054 -10.360 -9.681 1.00 97.81 179 ILE A CA 1
ATOM 1413 C C . ILE A 1 179 ? 5.366 -11.392 -10.770 1.00 97.81 179 ILE A C 1
ATOM 1415 O O . ILE A 1 179 ? 6.302 -12.176 -10.616 1.00 97.81 179 ILE A O 1
ATOM 1419 N N . ASP A 1 180 ? 4.613 -11.388 -11.862 1.00 96.56 18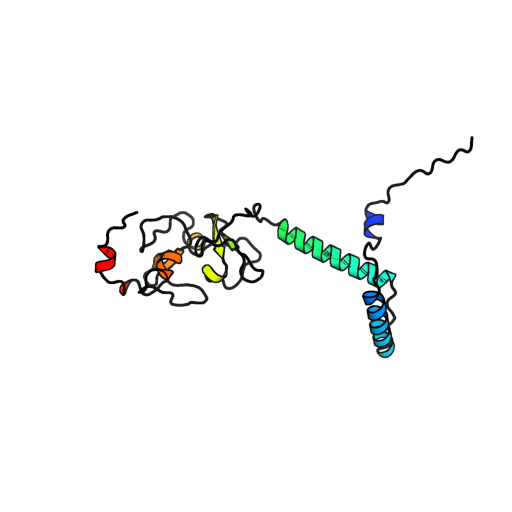0 ASP A N 1
ATOM 1420 C CA . ASP A 1 180 ? 4.790 -12.315 -12.981 1.00 96.56 180 ASP A CA 1
ATOM 1421 C C . ASP A 1 180 ? 5.013 -11.572 -14.307 1.00 96.56 180 ASP A C 1
ATOM 1423 O O . ASP A 1 180 ? 5.015 -10.343 -14.375 1.00 96.56 180 ASP A O 1
ATOM 1427 N N . GLY A 1 181 ? 5.300 -12.318 -15.376 1.00 95.06 181 GLY A N 1
ATOM 1428 C CA . GLY A 1 181 ? 5.459 -11.737 -16.715 1.00 95.06 181 GLY A CA 1
ATOM 1429 C C . GLY A 1 181 ? 6.832 -11.117 -17.003 1.00 95.06 181 GLY A C 1
ATOM 1430 O O . GLY A 1 181 ? 7.075 -10.659 -18.117 1.00 95.06 181 GLY A O 1
ATOM 1431 N N . ILE A 1 182 ? 7.794 -11.194 -16.074 1.00 95.56 182 ILE A N 1
ATOM 1432 C CA . ILE A 1 182 ? 9.161 -10.668 -16.270 1.00 95.56 182 ILE A CA 1
ATOM 1433 C C . ILE A 1 182 ? 9.832 -11.256 -17.523 1.00 95.56 182 ILE A C 1
ATOM 1435 O O . ILE A 1 182 ? 10.473 -10.537 -18.291 1.00 95.56 182 ILE A O 1
ATOM 1439 N N . GLY A 1 183 ? 9.651 -12.556 -17.773 1.00 93.81 183 GLY A N 1
ATOM 1440 C CA . GLY A 1 183 ? 10.180 -13.229 -18.966 1.00 93.81 183 GLY A CA 1
ATOM 1441 C C . GLY A 1 183 ? 9.517 -12.811 -20.286 1.00 93.81 183 GLY A C 1
ATOM 1442 O O . GLY A 1 183 ? 10.057 -13.098 -21.352 1.00 93.81 183 GLY A O 1
ATOM 1443 N N . GLN A 1 184 ? 8.368 -12.132 -20.233 1.00 94.62 184 GLN A N 1
ATOM 1444 C CA . GLN A 1 184 ? 7.618 -11.673 -21.406 1.00 94.62 184 GLN A CA 1
ATOM 1445 C C . GLN A 1 184 ? 8.059 -10.277 -21.873 1.00 94.62 184 GLN A C 1
ATOM 1447 O O . GLN A 1 184 ? 7.702 -9.854 -22.972 1.00 94.62 184 GLN A O 1
ATOM 1452 N N . ILE A 1 185 ? 8.873 -9.573 -21.078 1.00 95.50 185 ILE A N 1
ATOM 1453 C CA . ILE A 1 185 ? 9.387 -8.239 -21.399 1.00 95.50 185 ILE A CA 1
ATOM 1454 C C . ILE A 1 185 ? 10.294 -8.318 -22.644 1.00 95.50 185 ILE A C 1
ATOM 1456 O O . ILE A 1 185 ? 11.347 -8.967 -22.603 1.00 95.50 185 ILE A O 1
ATOM 1460 N N . PRO A 1 186 ? 9.970 -7.609 -23.745 1.00 96.00 186 PRO A N 1
ATOM 1461 C CA . PRO A 1 186 ? 10.787 -7.627 -24.952 1.00 96.00 186 PRO A CA 1
ATOM 1462 C C . PRO A 1 186 ? 12.220 -7.152 -24.692 1.00 96.00 186 PRO A C 1
ATOM 1464 O O . PRO A 1 186 ? 12.439 -6.115 -24.063 1.00 96.00 186 PRO A O 1
ATOM 1467 N N . SER A 1 187 ? 13.214 -7.835 -25.277 1.00 95.06 187 SER A N 1
ATOM 1468 C CA . SER A 1 187 ? 14.641 -7.499 -25.113 1.00 95.06 187 SER A CA 1
ATOM 1469 C C . SER A 1 187 ? 14.995 -6.053 -25.488 1.00 95.06 187 SER A C 1
ATOM 1471 O O . SER A 1 187 ? 16.022 -5.539 -25.055 1.00 95.06 187 SER A O 1
ATOM 1473 N N . ALA A 1 188 ? 14.168 -5.399 -26.308 1.00 95.62 188 ALA A N 1
ATOM 1474 C CA . ALA A 1 188 ? 14.328 -3.996 -26.669 1.00 95.62 188 ALA A CA 1
ATOM 1475 C C . ALA A 1 188 ? 14.164 -3.050 -25.467 1.00 95.62 188 ALA A C 1
ATOM 1477 O O . ALA A 1 188 ? 14.913 -2.082 -25.381 1.00 95.62 188 ALA A O 1
ATOM 1478 N N . ARG A 1 189 ? 13.256 -3.341 -24.520 1.00 94.56 189 ARG A N 1
ATOM 1479 C CA . ARG A 1 189 ? 1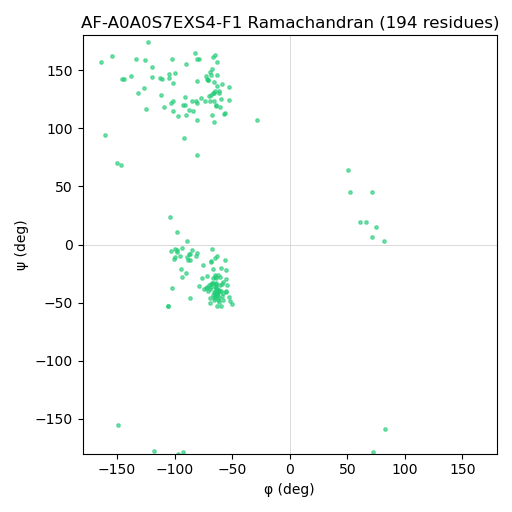3.005 -2.481 -23.347 1.00 94.56 189 ARG A CA 1
ATOM 1480 C C . ARG A 1 189 ? 14.245 -2.342 -22.465 1.00 94.56 189 ARG A C 1
ATOM 1482 O O . ARG A 1 189 ? 14.574 -1.241 -22.050 1.00 94.56 189 ARG A O 1
ATOM 1489 N N . TRP A 1 190 ? 14.990 -3.431 -22.289 1.00 94.00 190 TRP A N 1
ATOM 1490 C CA . TRP A 1 190 ? 16.246 -3.467 -21.527 1.00 94.00 190 TRP A CA 1
ATOM 1491 C C . TRP A 1 190 ? 17.404 -2.700 -22.173 1.00 94.00 190 TRP A C 1
ATOM 1493 O O . TRP A 1 190 ? 18.421 -2.463 -21.529 1.00 94.00 190 TRP A O 1
ATOM 1503 N N . LYS A 1 191 ? 17.281 -2.350 -23.458 1.00 95.50 191 LYS A N 1
ATOM 1504 C CA . LYS A 1 191 ? 18.294 -1.598 -24.211 1.00 95.50 191 LYS A CA 1
ATOM 1505 C C . LYS A 1 191 ? 17.979 -0.107 -24.286 1.00 95.50 191 LYS A C 1
ATOM 1507 O O . LYS A 1 191 ? 18.768 0.639 -24.859 1.00 95.50 191 LYS A O 1
ATOM 1512 N N . LEU A 1 192 ? 16.824 0.317 -23.774 1.00 95.12 192 LEU A N 1
ATOM 1513 C CA . LEU A 1 192 ? 16.472 1.727 -23.715 1.00 95.12 192 LEU A CA 1
ATOM 1514 C C . LEU A 1 192 ? 17.330 2.426 -22.660 1.00 95.12 192 LEU A C 1
ATOM 1516 O O . LEU A 1 192 ? 17.587 1.883 -21.588 1.00 95.12 192 LEU A O 1
ATOM 1520 N N . THR A 1 193 ? 17.736 3.654 -22.963 1.00 94.69 193 THR A N 1
ATOM 1521 C CA . THR A 1 193 ? 18.421 4.521 -22.005 1.00 94.69 193 THR A CA 1
ATOM 1522 C C . THR A 1 193 ? 17.380 5.380 -21.301 1.00 94.69 193 THR A C 1
ATOM 1524 O O . THR A 1 193 ? 16.660 6.137 -21.954 1.00 94.69 193 THR A O 1
ATOM 1527 N N . CYS A 1 194 ? 17.292 5.262 -19.975 1.00 94.81 194 CYS A N 1
ATOM 1528 C CA . CYS A 1 194 ? 16.514 6.194 -19.161 1.00 94.81 194 CYS A CA 1
ATOM 1529 C C . CYS A 1 194 ? 17.103 7.605 -19.318 1.00 94.81 194 CYS A C 1
ATOM 1531 O O . CYS A 1 194 ? 18.316 7.766 -19.222 1.00 94.81 194 CYS A O 1
ATOM 1533 N N . TYR A 1 195 ? 16.266 8.604 -19.606 1.00 94.94 195 TYR A N 1
ATOM 1534 C CA . TYR A 1 195 ? 16.724 9.980 -19.847 1.00 94.94 195 TYR A CA 1
ATOM 1535 C C . TYR A 1 195 ? 16.856 10.821 -18.567 1.00 94.94 195 TYR A C 1
ATOM 1537 O O . TYR A 1 195 ? 17.392 11.926 -18.634 1.00 94.94 195 TYR A O 1
ATOM 1545 N N . ILE A 1 196 ? 16.299 10.323 -17.457 1.00 91.31 196 ILE A N 1
ATOM 1546 C CA . ILE A 1 196 ? 16.327 10.947 -16.126 1.00 91.31 196 ILE A CA 1
ATOM 1547 C C . ILE A 1 196 ? 17.720 10.797 -15.521 1.00 91.31 196 ILE A C 1
ATOM 1549 O O . ILE A 1 196 ? 18.267 9.674 -15.624 1.00 91.31 196 ILE A O 1
#